Protein AF-A0A971U723-F1 (afdb_monomer_lite)

Sequence (199 aa):
MTHGWTIVDYYLRRKLAFHPARRAFDPLQVIPALDGDTVSIYGVNDGQSEWRGTLRYGLFTFDGSEGTRDELEVVLPPNVSTLLAQFPLADWQALGERRAAAYATLWENGICIRQNRLLLARFREVNWPAPEIRIVRRGERAVLSSARFVWGVCLDPVGDQELADDLFDLLPGIEWSIPWPTERPLPQVAYTGNGGAMS

Radius of gyration: 17.22 Å; chains: 1; bounding box: 44×42×49 Å

Structure (mmCIF, N/CA/C/O backbone):
data_AF-A0A971U723-F1
#
_entry.id   AF-A0A971U723-F1
#
loop_
_atom_site.group_PDB
_atom_site.id
_atom_site.type_symbol
_atom_site.label_atom_id
_atom_site.label_alt_id
_atom_site.label_comp_id
_atom_site.label_asym_id
_atom_site.label_entity_id
_atom_site.label_seq_id
_atom_site.pdbx_PDB_ins_code
_atom_site.Cartn_x
_atom_site.Cartn_y
_atom_site.Cartn_z
_atom_site.occupancy
_atom_site.B_iso_or_equiv
_atom_site.auth_seq_id
_atom_site.auth_comp_id
_atom_site.auth_asym_id
_atom_site.auth_atom_id
_atom_site.pdbx_PDB_model_num
ATOM 1 N N . MET A 1 1 ? 26.698 -5.932 -5.952 1.00 55.00 1 MET A N 1
ATOM 2 C CA . MET A 1 1 ? 25.865 -5.059 -5.102 1.00 55.00 1 MET A CA 1
ATOM 3 C C . MET A 1 1 ? 26.730 -4.595 -3.940 1.00 55.00 1 MET A C 1
ATOM 5 O O . MET A 1 1 ? 27.291 -5.437 -3.247 1.00 55.00 1 MET A O 1
ATOM 9 N N . THR A 1 2 ? 26.952 -3.291 -3.788 1.00 57.06 2 THR A N 1
ATOM 10 C CA . THR A 1 2 ? 27.723 -2.747 -2.660 1.00 57.06 2 THR A CA 1
ATOM 11 C C . THR A 1 2 ? 26.894 -2.899 -1.383 1.00 57.06 2 THR A C 1
ATOM 13 O O . THR A 1 2 ? 25.763 -2.413 -1.314 1.00 57.06 2 THR A O 1
ATOM 16 N N . HIS A 1 3 ? 27.429 -3.605 -0.387 1.00 73.25 3 HIS A N 1
ATOM 17 C CA . HIS A 1 3 ? 26.758 -3.804 0.898 1.00 73.25 3 HIS A CA 1
ATOM 18 C C . HIS A 1 3 ? 26.846 -2.512 1.722 1.00 73.25 3 HIS A C 1
ATOM 20 O O . HIS A 1 3 ? 27.938 -2.016 1.985 1.00 73.25 3 HIS A O 1
ATOM 26 N N . GLY A 1 4 ? 25.696 -1.947 2.091 1.00 83.75 4 GLY A N 1
ATOM 27 C CA . GLY A 1 4 ? 25.597 -0.710 2.868 1.00 83.75 4 GLY A CA 1
ATOM 28 C C . GLY A 1 4 ? 24.155 -0.207 2.971 1.00 83.75 4 GLY A C 1
ATOM 29 O O . GLY A 1 4 ? 23.290 -0.643 2.211 1.00 83.75 4 GLY A O 1
ATOM 30 N N . TRP A 1 5 ? 23.913 0.738 3.882 1.00 88.12 5 TRP A N 1
ATOM 31 C CA . TRP A 1 5 ? 22.588 1.263 4.260 1.00 88.12 5 TRP A CA 1
ATOM 32 C C . TRP A 1 5 ? 22.005 2.305 3.294 1.00 88.12 5 TRP A C 1
ATOM 34 O O . TRP A 1 5 ? 20.965 2.896 3.568 1.00 88.12 5 TRP A O 1
ATOM 44 N N . THR A 1 6 ? 22.660 2.558 2.161 1.00 92.31 6 THR A N 1
ATOM 45 C CA . THR A 1 6 ? 22.158 3.509 1.163 1.00 92.31 6 THR A CA 1
ATOM 46 C C . THR A 1 6 ? 20.935 2.947 0.438 1.00 92.31 6 THR A C 1
ATOM 48 O O . THR A 1 6 ? 20.898 1.753 0.139 1.00 92.31 6 THR A O 1
ATOM 51 N N . ILE A 1 7 ? 19.967 3.801 0.095 1.00 93.75 7 ILE A N 1
ATOM 52 C CA . ILE A 1 7 ? 18.819 3.432 -0.758 1.00 93.75 7 ILE A CA 1
ATOM 53 C C . ILE A 1 7 ? 19.144 3.485 -2.262 1.00 93.75 7 ILE A C 1
ATOM 55 O O . ILE A 1 7 ? 18.408 2.927 -3.069 1.00 93.75 7 ILE A O 1
ATOM 59 N N . VAL A 1 8 ? 20.264 4.110 -2.634 1.00 93.31 8 VAL A N 1
ATOM 60 C CA . VAL A 1 8 ? 20.833 4.146 -3.992 1.00 93.31 8 VAL A CA 1
ATOM 61 C C . VAL A 1 8 ? 22.281 3.661 -3.917 1.00 93.31 8 VAL A C 1
ATOM 63 O O . VAL A 1 8 ? 22.988 3.985 -2.958 1.00 93.31 8 VAL A O 1
ATOM 66 N N . ASP A 1 9 ? 22.719 2.823 -4.853 1.00 92.06 9 ASP A N 1
ATOM 67 C CA . ASP A 1 9 ? 24.092 2.307 -4.872 1.00 92.06 9 ASP A CA 1
ATOM 68 C C . ASP A 1 9 ? 25.084 3.235 -5.602 1.00 92.06 9 ASP A C 1
ATOM 70 O O . ASP A 1 9 ? 24.729 4.297 -6.108 1.00 92.06 9 ASP A O 1
ATOM 74 N N . TYR A 1 10 ? 26.361 2.842 -5.625 1.00 91.75 10 TYR A N 1
ATOM 75 C CA . TYR A 1 10 ? 27.434 3.613 -6.265 1.00 91.75 10 TYR A CA 1
ATOM 76 C C . TYR A 1 10 ? 27.200 3.857 -7.768 1.00 91.75 10 TYR A C 1
ATOM 78 O O . TYR A 1 10 ? 27.643 4.870 -8.299 1.00 91.75 10 TYR A O 1
ATOM 86 N N . TYR A 1 11 ? 26.483 2.956 -8.444 1.00 92.56 11 TYR A N 1
ATOM 87 C CA . TYR A 1 11 ? 26.155 3.055 -9.867 1.00 92.56 11 TYR A CA 1
ATOM 88 C C . TYR A 1 11 ? 24.829 3.783 -10.115 1.00 92.56 11 TYR A C 1
ATOM 90 O O . TYR A 1 11 ? 24.278 3.683 -11.208 1.00 92.56 11 TYR A O 1
ATOM 98 N N . LEU A 1 12 ? 24.319 4.504 -9.110 1.00 92.50 12 LEU A N 1
ATOM 99 C CA . LEU A 1 12 ? 23.037 5.209 -9.143 1.00 92.50 12 LEU A CA 1
ATOM 100 C C . LEU A 1 12 ? 21.822 4.283 -9.304 1.00 92.50 12 LEU A C 1
ATOM 102 O O . LEU A 1 12 ? 20.740 4.746 -9.663 1.00 92.50 12 LEU A O 1
ATOM 106 N N . ARG A 1 13 ? 21.963 2.988 -8.992 1.00 94.50 13 ARG A N 1
ATOM 107 C CA . ARG A 1 13 ? 20.841 2.044 -9.040 1.00 94.50 13 ARG A CA 1
ATOM 108 C C . ARG A 1 13 ? 19.988 2.170 -7.792 1.00 94.50 13 ARG A C 1
ATOM 110 O O . ARG A 1 13 ? 20.506 2.242 -6.672 1.00 94.50 13 ARG A O 1
ATOM 117 N N . ARG A 1 14 ? 18.671 2.174 -7.977 1.00 95.25 14 ARG A N 1
ATOM 118 C CA . ARG A 1 14 ? 17.690 2.234 -6.889 1.00 95.25 14 ARG A CA 1
ATOM 119 C C . ARG A 1 14 ? 17.620 0.870 -6.210 1.00 95.25 14 ARG A C 1
ATOM 121 O O . ARG A 1 14 ? 17.216 -0.110 -6.819 1.00 95.25 14 ARG A O 1
ATOM 128 N N . LYS A 1 15 ? 17.997 0.780 -4.934 1.00 94.75 15 LYS A N 1
ATOM 129 C CA . LYS A 1 15 ? 17.797 -0.463 -4.174 1.00 94.75 15 LYS A CA 1
ATOM 130 C C . LYS A 1 15 ? 16.312 -0.647 -3.868 1.00 94.75 15 LYS A C 1
ATOM 132 O O . LYS A 1 15 ? 15.555 0.319 -3.844 1.00 94.75 15 LYS A O 1
ATOM 137 N N . LEU A 1 16 ? 15.924 -1.864 -3.490 1.00 94.56 16 LEU A N 1
ATOM 138 C CA . LEU A 1 16 ? 14.545 -2.223 -3.121 1.00 94.56 16 LEU A CA 1
ATOM 139 C C . LEU A 1 16 ? 13.928 -1.306 -2.042 1.00 94.56 16 LEU A C 1
ATOM 141 O O . LEU A 1 16 ? 12.715 -1.149 -1.981 1.00 94.56 16 LEU A O 1
ATOM 145 N N . ALA A 1 17 ? 14.756 -0.673 -1.203 1.00 95.69 17 ALA A N 1
ATOM 146 C CA . ALA A 1 17 ? 14.321 0.277 -0.178 1.00 95.69 17 ALA A CA 1
ATOM 147 C C . ALA A 1 17 ? 13.981 1.685 -0.714 1.00 95.69 17 ALA A C 1
ATOM 149 O O . ALA A 1 17 ? 13.344 2.457 -0.000 1.00 95.69 17 ALA A O 1
ATOM 150 N N . PHE A 1 18 ? 14.377 2.037 -1.943 1.00 97.00 18 PHE A N 1
ATOM 151 C CA . PHE A 1 18 ? 14.185 3.374 -2.515 1.00 97.00 18 PHE A CA 1
ATOM 152 C C . PHE A 1 18 ? 12.708 3.756 -2.624 1.00 97.00 18 PHE A C 1
ATOM 154 O O . PHE A 1 18 ? 12.298 4.794 -2.112 1.00 97.00 18 PHE A O 1
ATOM 161 N N . HIS A 1 19 ? 11.899 2.917 -3.273 1.00 97.25 19 HIS A N 1
ATOM 162 C CA . HIS A 1 19 ? 10.486 3.211 -3.508 1.00 97.25 19 HIS A CA 1
ATOM 163 C C . HIS A 1 19 ? 9.647 3.202 -2.219 1.00 97.25 19 HIS A C 1
ATOM 165 O O . HIS A 1 19 ? 8.895 4.158 -2.018 1.00 97.25 19 HIS A O 1
ATOM 171 N N . PRO A 1 20 ? 9.819 2.235 -1.291 1.00 96.81 20 PRO A N 1
ATOM 172 C CA . PRO A 1 20 ? 9.227 2.317 0.042 1.00 96.81 20 PRO A CA 1
ATOM 173 C C . PRO A 1 20 ? 9.604 3.593 0.801 1.00 96.81 20 PRO A C 1
ATOM 175 O O . PRO A 1 20 ? 8.719 4.242 1.350 1.00 96.81 20 PRO A O 1
ATOM 178 N N . ALA A 1 21 ? 10.882 3.996 0.790 1.00 97.12 21 ALA A N 1
ATOM 179 C CA . ALA A 1 21 ? 11.313 5.236 1.435 1.00 97.12 21 ALA A CA 1
ATOM 180 C C . ALA A 1 21 ? 10.659 6.461 0.785 1.00 97.12 21 ALA A C 1
ATOM 182 O O . ALA A 1 21 ? 10.131 7.317 1.484 1.00 97.12 21 ALA A O 1
ATOM 183 N N . ARG A 1 22 ? 10.617 6.521 -0.551 1.00 96.69 22 ARG A N 1
ATOM 184 C CA . ARG A 1 22 ? 9.947 7.603 -1.280 1.00 96.69 22 ARG A CA 1
ATOM 185 C C . ARG A 1 22 ? 8.461 7.705 -0.919 1.00 96.69 22 ARG A C 1
ATOM 187 O O . ARG A 1 22 ? 7.985 8.812 -0.712 1.00 96.69 22 ARG A O 1
ATOM 194 N N . ARG A 1 23 ? 7.744 6.578 -0.809 1.00 96.38 23 ARG A N 1
ATOM 195 C CA . ARG A 1 23 ? 6.336 6.566 -0.371 1.00 96.38 23 ARG A CA 1
ATOM 196 C C . ARG A 1 23 ? 6.170 7.015 1.081 1.00 96.38 23 ARG A C 1
ATOM 198 O O . ARG A 1 23 ? 5.211 7.710 1.380 1.00 96.38 23 ARG A O 1
ATOM 205 N N . ALA A 1 24 ? 7.101 6.660 1.966 1.00 95.19 24 ALA A N 1
ATOM 206 C CA . ALA A 1 24 ? 7.077 7.088 3.367 1.00 95.19 24 ALA A CA 1
ATOM 207 C C . ALA A 1 24 ? 7.322 8.598 3.560 1.00 95.19 24 ALA A C 1
ATOM 209 O O . ALA A 1 24 ? 7.003 9.124 4.622 1.00 95.19 24 ALA A O 1
ATOM 210 N N . PHE A 1 25 ? 7.864 9.288 2.552 1.00 95.12 25 PHE A N 1
ATOM 211 C CA . PHE A 1 25 ? 8.012 10.750 2.511 1.00 95.12 25 PHE A CA 1
ATOM 212 C C . PHE A 1 25 ? 6.982 11.434 1.599 1.00 95.12 25 PHE A C 1
ATOM 214 O O . PHE A 1 25 ? 7.112 12.622 1.308 1.00 95.12 25 PHE A O 1
ATOM 221 N N . ASP A 1 26 ? 5.979 10.703 1.109 1.00 95.69 26 ASP A N 1
ATOM 222 C CA . ASP A 1 26 ? 4.904 11.312 0.335 1.00 95.69 26 ASP A CA 1
ATOM 223 C C . ASP A 1 26 ? 4.106 12.274 1.238 1.00 95.69 26 ASP A C 1
ATOM 225 O O . ASP A 1 26 ? 3.758 11.876 2.353 1.00 95.69 26 ASP A O 1
ATOM 229 N N . PRO A 1 27 ? 3.826 13.521 0.805 1.00 96.62 27 PRO A N 1
ATOM 230 C CA . PRO A 1 27 ? 3.170 14.520 1.649 1.00 96.62 27 PRO A CA 1
ATOM 231 C C . PRO A 1 27 ? 1.729 14.163 2.015 1.00 96.62 27 PRO A C 1
ATOM 233 O O . PRO A 1 27 ? 1.191 14.734 2.954 1.00 96.62 27 PRO A O 1
ATOM 236 N N . LEU A 1 28 ? 1.087 13.252 1.283 1.00 97.88 28 LEU A N 1
ATOM 237 C CA . LEU A 1 28 ? -0.252 12.775 1.604 1.00 97.88 28 LEU A CA 1
ATOM 238 C C . LEU A 1 28 ? -0.186 11.287 1.932 1.00 97.88 28 LEU A C 1
ATOM 240 O O . LEU A 1 28 ? 0.203 10.481 1.085 1.00 97.88 28 LEU A O 1
ATOM 244 N N . GLN A 1 29 ? -0.602 10.901 3.136 1.00 98.00 29 GLN A N 1
ATOM 245 C CA . GLN A 1 29 ? -0.581 9.506 3.577 1.00 98.00 29 GLN A CA 1
ATOM 246 C C . GLN A 1 29 ? -1.865 9.105 4.283 1.00 98.00 29 GLN A C 1
ATOM 248 O O . GLN A 1 29 ? -2.594 9.922 4.840 1.00 98.00 29 GLN A O 1
ATOM 253 N N . VAL A 1 30 ? -2.098 7.797 4.297 1.00 98.25 30 VAL A N 1
ATOM 254 C CA . VAL A 1 30 ? -3.074 7.156 5.169 1.00 98.25 30 VAL A CA 1
ATOM 255 C C . VAL A 1 30 ? -2.379 6.016 5.896 1.00 98.25 30 VAL A C 1
ATOM 257 O O . VAL A 1 30 ? -1.604 5.276 5.293 1.00 98.25 30 VAL A O 1
ATOM 260 N N . ILE A 1 31 ? -2.571 5.920 7.205 1.00 98.31 31 ILE A N 1
ATOM 261 C CA . ILE A 1 31 ? -1.773 5.068 8.083 1.00 98.31 31 ILE A CA 1
ATOM 262 C C . ILE A 1 31 ? -2.716 4.340 9.046 1.00 98.31 31 ILE A C 1
ATOM 264 O O . ILE A 1 31 ? -3.205 4.957 9.992 1.00 98.31 31 ILE A O 1
ATOM 268 N N . PRO A 1 32 ? -2.980 3.040 8.831 1.00 98.19 32 PRO A N 1
ATOM 269 C CA . PRO A 1 32 ? -3.527 2.188 9.876 1.00 98.19 32 PRO A CA 1
ATOM 270 C C . PRO A 1 32 ? -2.450 1.914 10.936 1.00 98.19 32 PRO A C 1
ATOM 272 O O . PRO A 1 32 ? -1.339 1.495 10.605 1.00 98.19 32 PRO A O 1
ATOM 275 N N . ALA A 1 33 ? -2.782 2.122 12.204 1.00 98.12 33 ALA A N 1
ATOM 276 C CA . ALA A 1 33 ? -1.911 1.897 13.354 1.00 98.12 33 ALA A CA 1
ATOM 277 C C . ALA A 1 33 ? -2.669 1.158 14.465 1.00 98.12 33 ALA A C 1
ATOM 279 O O . ALA A 1 33 ? -3.885 1.288 14.581 1.00 98.12 33 ALA A O 1
ATOM 280 N N . LEU A 1 34 ? -1.954 0.367 15.267 1.00 97.56 34 LEU A N 1
ATOM 281 C CA . LEU A 1 34 ? -2.517 -0.289 16.446 1.00 97.56 34 LEU A CA 1
ATOM 282 C C . LEU A 1 34 ? -2.206 0.545 17.691 1.00 97.56 34 LEU A C 1
ATOM 284 O O . LEU A 1 34 ? -1.036 0.703 18.038 1.00 97.56 34 LEU A O 1
ATOM 288 N N . ASP A 1 35 ? -3.252 0.997 18.377 1.00 93.44 35 ASP A N 1
ATOM 289 C CA . ASP A 1 35 ? -3.193 1.769 19.615 1.00 93.44 35 ASP A CA 1
ATOM 290 C C . ASP A 1 35 ? -3.916 0.984 20.726 1.00 93.44 35 ASP A C 1
ATOM 292 O O . ASP A 1 35 ? -5.125 1.110 20.933 1.00 93.44 35 ASP A O 1
ATOM 296 N N . GLY A 1 36 ? -3.183 0.114 21.428 1.00 95.12 36 GLY A N 1
ATOM 297 C CA . GLY A 1 36 ? -3.772 -0.795 22.418 1.00 95.12 36 GLY A CA 1
ATOM 298 C C . GLY A 1 36 ? -4.730 -1.795 21.764 1.00 95.12 36 GLY A C 1
ATOM 299 O O . GLY A 1 36 ? -4.321 -2.549 20.884 1.00 95.12 36 GLY A O 1
ATOM 300 N N . ASP A 1 37 ? -6.000 -1.773 22.171 1.00 96.88 37 ASP A N 1
ATOM 301 C CA . ASP A 1 37 ? -7.047 -2.675 21.666 1.00 96.88 37 ASP A CA 1
ATOM 302 C C . ASP A 1 37 ? -7.859 -2.065 20.507 1.00 96.88 37 ASP A C 1
ATOM 304 O O . ASP A 1 37 ? -8.959 -2.520 20.187 1.00 96.88 37 ASP A O 1
ATOM 308 N N . THR A 1 38 ? -7.349 -1.001 19.884 1.00 97.81 38 THR A N 1
ATOM 309 C CA . THR A 1 38 ? -8.019 -0.281 18.794 1.00 97.81 38 THR A CA 1
ATOM 310 C C . THR A 1 38 ? -7.093 -0.130 17.597 1.00 97.81 38 THR A C 1
ATOM 312 O O . THR A 1 38 ? -5.921 0.215 17.741 1.00 97.81 38 THR A O 1
ATOM 315 N N . VAL A 1 39 ? -7.627 -0.356 16.398 1.00 98.12 39 VAL A N 1
ATOM 316 C CA . VAL A 1 39 ? -6.964 0.023 15.151 1.00 98.12 39 VAL A CA 1
ATOM 317 C C . VAL A 1 39 ? -7.417 1.430 14.781 1.00 98.12 39 VAL A C 1
ATOM 319 O O . VAL A 1 39 ? -8.601 1.663 14.542 1.00 98.12 39 VAL A O 1
ATOM 322 N N . SER A 1 40 ? -6.470 2.360 14.726 1.00 98.44 40 SER A N 1
ATOM 323 C CA . SER A 1 40 ? -6.678 3.761 14.370 1.00 98.44 40 SER A CA 1
ATOM 324 C C . SER A 1 40 ? -6.241 4.023 12.934 1.00 98.44 40 SER A C 1
ATOM 326 O O . SER A 1 40 ? -5.173 3.583 12.510 1.00 9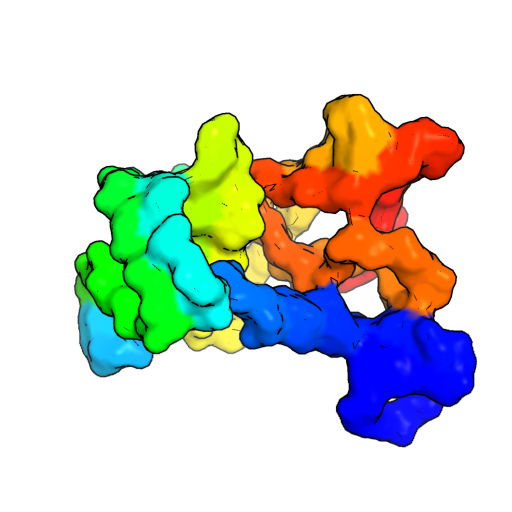8.44 40 SER A O 1
ATOM 328 N N . ILE A 1 41 ? -7.045 4.771 12.181 1.00 98.44 41 ILE A N 1
ATOM 329 C CA . ILE A 1 41 ? -6.722 5.205 10.821 1.00 98.44 41 ILE A CA 1
ATOM 330 C C . ILE A 1 41 ? -6.387 6.690 10.847 1.00 98.44 41 ILE A C 1
ATOM 332 O O . ILE A 1 41 ? -7.260 7.525 11.083 1.00 98.44 41 ILE A O 1
ATOM 336 N N . TYR A 1 42 ? -5.130 7.020 10.570 1.00 98.56 42 TYR A N 1
ATOM 337 C CA . TYR A 1 42 ? -4.659 8.397 10.476 1.00 98.56 42 TYR A CA 1
ATOM 338 C C . TYR A 1 42 ? -4.532 8.825 9.016 1.00 98.56 42 TYR A C 1
ATOM 340 O O . TYR A 1 42 ? -4.014 8.076 8.191 1.00 98.56 42 TYR A O 1
ATOM 348 N N . GLY A 1 43 ? -4.971 10.038 8.695 1.00 98.38 43 GLY A N 1
ATOM 349 C CA . GLY A 1 43 ? -4.619 10.723 7.456 1.00 98.38 43 GLY A CA 1
ATOM 350 C C . GLY A 1 43 ? -3.601 11.817 7.739 1.00 98.38 43 GLY A C 1
ATOM 351 O O . GLY A 1 43 ? -3.830 12.652 8.612 1.00 98.38 43 GLY A O 1
ATOM 352 N N . VAL A 1 44 ? -2.490 11.817 7.012 1.00 98.44 44 VAL A N 1
ATOM 353 C CA . VAL A 1 44 ? -1.423 12.816 7.143 1.00 98.44 44 VAL A CA 1
ATOM 354 C C . VAL A 1 44 ? -1.398 13.662 5.884 1.00 98.44 44 VAL A C 1
ATOM 356 O O . VAL A 1 44 ? -1.388 13.116 4.781 1.00 98.44 44 VAL A O 1
ATOM 359 N N . ASN A 1 45 ? -1.391 14.979 6.050 1.00 98.44 45 ASN A N 1
ATOM 360 C CA . ASN A 1 45 ? -1.206 15.926 4.962 1.00 98.44 45 ASN A CA 1
ATOM 361 C C . ASN A 1 45 ? -0.128 16.936 5.363 1.00 98.44 45 ASN A C 1
ATOM 363 O O . ASN A 1 45 ? -0.407 17.877 6.096 1.00 98.44 45 ASN A O 1
ATOM 367 N N . ASP A 1 46 ? 1.086 16.748 4.857 1.00 97.62 46 ASP A N 1
ATOM 368 C CA . ASP A 1 46 ? 2.228 17.663 4.996 1.00 97.62 46 ASP A CA 1
ATOM 369 C C . ASP A 1 46 ? 2.254 18.727 3.877 1.00 97.62 46 ASP A C 1
ATOM 371 O O . ASP A 1 46 ? 3.220 19.473 3.707 1.00 97.62 46 ASP A O 1
ATOM 375 N N . GLY A 1 47 ? 1.198 18.790 3.061 1.00 96.06 47 GLY A N 1
ATOM 376 C CA . GLY A 1 47 ? 1.004 19.818 2.050 1.00 96.06 47 GLY A CA 1
ATOM 377 C C . GLY A 1 47 ? 0.594 21.169 2.644 1.00 96.06 47 GLY A C 1
ATOM 378 O O . GLY A 1 47 ? 0.168 21.292 3.790 1.00 96.06 47 GLY A O 1
ATOM 379 N N . GLN A 1 48 ? 0.676 22.215 1.818 1.00 96.19 48 GLN A N 1
ATOM 380 C CA . GLN A 1 48 ? 0.250 23.575 2.187 1.00 96.19 48 GLN A CA 1
ATOM 381 C C . GLN A 1 48 ? -1.240 23.835 1.935 1.00 96.19 48 GLN A C 1
ATOM 383 O O . GLN A 1 48 ? -1.752 24.905 2.257 1.00 96.19 48 GLN A O 1
ATOM 388 N N . SER A 1 49 ? -1.937 22.883 1.321 1.00 97.44 49 SER A N 1
ATOM 389 C CA . SER A 1 49 ? -3.346 23.002 0.963 1.00 97.44 49 SER A CA 1
ATOM 390 C C . SER A 1 49 ? -4.135 21.860 1.572 1.00 97.44 49 SER A C 1
ATOM 392 O O . SER A 1 49 ? -3.626 20.756 1.753 1.00 97.44 49 SER A O 1
ATOM 394 N N . GLU A 1 50 ? -5.388 22.150 1.889 1.00 98.06 50 GLU A N 1
ATOM 395 C CA . GLU A 1 50 ? -6.349 21.143 2.304 1.00 98.06 50 GLU A CA 1
ATOM 396 C C . GLU A 1 50 ? -6.537 20.101 1.194 1.00 98.06 50 GLU A C 1
ATOM 398 O O . GLU A 1 50 ? -6.640 20.451 0.016 1.00 98.06 50 GLU A O 1
ATOM 403 N N . TRP A 1 51 ? -6.607 18.829 1.580 1.00 98.25 51 TRP A N 1
ATOM 404 C CA . TRP A 1 51 ? -7.000 17.745 0.689 1.00 98.25 51 TRP A CA 1
ATOM 405 C C . TRP A 1 51 ? -8.400 17.246 1.052 1.00 98.25 51 TRP A C 1
ATOM 407 O O . TRP A 1 51 ? -8.748 17.140 2.231 1.00 98.25 51 TRP A O 1
ATOM 417 N N . ARG A 1 52 ? -9.207 16.935 0.036 1.00 98.06 52 ARG A N 1
ATOM 418 C CA . ARG A 1 52 ? -10.558 16.384 0.181 1.00 98.06 52 ARG A CA 1
ATOM 419 C C . ARG A 1 52 ? -10.696 15.152 -0.692 1.00 98.06 52 ARG A C 1
ATOM 421 O O . ARG A 1 52 ? -10.259 15.162 -1.839 1.00 98.06 52 ARG A O 1
ATOM 428 N N . GLY A 1 53 ? -11.363 14.139 -0.170 1.00 97.75 53 GLY A N 1
ATOM 429 C CA . GLY A 1 53 ? -11.685 12.946 -0.931 1.00 97.75 53 GLY A CA 1
ATOM 430 C C . GLY A 1 53 ? -12.272 11.873 -0.040 1.00 97.75 53 GLY A C 1
ATOM 431 O O . GLY A 1 53 ? -12.706 12.134 1.081 1.00 97.75 53 GLY A O 1
ATOM 432 N N . THR A 1 54 ? -12.242 10.644 -0.531 1.00 98.25 54 THR A N 1
ATOM 433 C CA . THR A 1 54 ? -12.903 9.530 0.138 1.00 98.25 54 THR A CA 1
ATOM 434 C C . THR A 1 54 ? -11.877 8.636 0.826 1.00 98.25 54 THR A C 1
ATOM 436 O O . THR A 1 54 ? -10.933 8.149 0.197 1.00 98.25 54 THR A O 1
ATOM 439 N N . LEU A 1 55 ? -12.073 8.380 2.118 1.00 98.44 55 LEU A N 1
ATOM 440 C CA . LEU A 1 55 ? -11.383 7.330 2.855 1.00 98.44 55 LEU 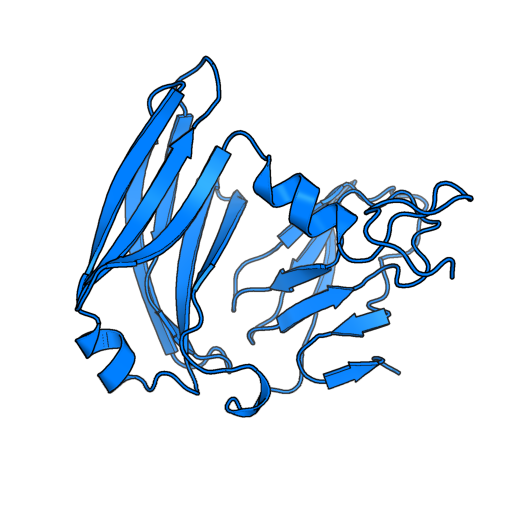A CA 1
ATOM 441 C C . LEU A 1 55 ? -12.155 6.021 2.697 1.00 98.44 55 LEU A C 1
ATOM 443 O O . LEU A 1 55 ? -13.358 5.970 2.942 1.00 98.44 55 LEU A O 1
ATOM 447 N N . ARG A 1 56 ? -11.441 4.945 2.370 1.00 97.75 56 ARG A N 1
ATOM 448 C CA . ARG A 1 56 ? -11.938 3.566 2.460 1.00 97.75 56 ARG A CA 1
ATOM 449 C C . ARG A 1 56 ? -11.013 2.762 3.351 1.00 97.75 56 ARG A C 1
ATOM 451 O O . ARG A 1 56 ? -9.810 2.725 3.082 1.00 97.75 56 ARG A O 1
ATOM 458 N N . TYR A 1 57 ? -11.557 2.127 4.377 1.00 98.19 57 TYR A N 1
ATOM 459 C CA . TYR A 1 57 ? -10.779 1.426 5.395 1.00 98.19 57 TYR A CA 1
ATOM 460 C C . TYR A 1 57 ? -11.511 0.186 5.906 1.00 98.19 57 TYR A C 1
ATOM 462 O O . TYR A 1 57 ? -12.700 0.000 5.644 1.00 98.19 57 TYR A O 1
ATOM 470 N N . GLY A 1 58 ? -10.777 -0.649 6.634 1.00 97.12 58 GLY A N 1
ATOM 471 C CA . GLY A 1 58 ? -11.324 -1.811 7.319 1.00 97.12 58 GLY A CA 1
ATOM 472 C C . GLY A 1 58 ? -10.339 -2.968 7.328 1.00 97.12 58 GLY A C 1
ATOM 473 O O . GLY A 1 58 ? -9.124 -2.767 7.403 1.00 97.12 58 GLY A O 1
ATOM 474 N N . LEU A 1 59 ? -10.872 -4.182 7.240 1.00 97.50 59 LEU A N 1
ATOM 475 C CA . LEU A 1 59 ? -10.110 -5.426 7.210 1.00 97.50 59 LEU A CA 1
ATOM 476 C C . LEU A 1 59 ? -10.280 -6.107 5.858 1.00 97.50 59 LEU A C 1
ATOM 478 O O . LEU A 1 59 ? -11.358 -6.062 5.272 1.00 97.50 59 LEU A O 1
ATOM 482 N N . PHE A 1 60 ? -9.239 -6.785 5.390 1.00 96.56 60 PHE A N 1
ATOM 483 C CA . PHE A 1 60 ? -9.321 -7.690 4.247 1.00 96.56 60 PHE A CA 1
ATOM 484 C C . PHE A 1 60 ? -8.611 -9.001 4.566 1.00 96.56 60 PHE A C 1
ATOM 486 O O . PHE A 1 60 ? -7.587 -9.017 5.251 1.00 96.56 60 PHE A O 1
ATOM 493 N N . THR A 1 61 ? -9.131 -10.102 4.038 1.00 96.12 61 THR A N 1
ATOM 494 C CA . THR A 1 61 ? -8.448 -11.400 4.050 1.00 96.12 61 THR A CA 1
ATOM 495 C C . THR A 1 61 ? -7.447 -11.494 2.906 1.00 96.12 61 THR A C 1
ATOM 497 O O . THR A 1 61 ? -7.669 -10.965 1.818 1.00 96.12 61 THR A O 1
ATOM 500 N N . PHE A 1 62 ? -6.325 -12.180 3.122 1.00 95.88 62 PHE A N 1
ATOM 501 C CA . PHE A 1 62 ? -5.260 -12.259 2.121 1.00 95.88 62 PHE A CA 1
ATOM 502 C C . PHE A 1 62 ? -5.713 -12.949 0.833 1.00 95.88 62 PHE A C 1
ATOM 504 O O . PHE A 1 62 ? -5.268 -12.569 -0.247 1.00 95.88 62 PHE A O 1
ATOM 511 N N . ASP A 1 63 ? -6.619 -13.920 0.916 1.00 94.88 63 ASP A N 1
ATOM 512 C CA . ASP A 1 63 ? -7.205 -14.576 -0.256 1.00 94.88 63 ASP A CA 1
ATOM 513 C C . ASP A 1 63 ? -8.267 -13.726 -0.983 1.00 94.88 63 ASP A C 1
ATOM 515 O O . ASP A 1 63 ? -8.692 -14.106 -2.074 1.00 94.88 63 ASP A O 1
ATOM 519 N N . GLY A 1 64 ? -8.657 -12.579 -0.413 1.00 94.25 64 GLY A N 1
ATOM 520 C CA . GLY A 1 64 ? -9.660 -11.663 -0.953 1.00 94.25 64 GLY A CA 1
ATOM 521 C C . GLY A 1 64 ? -11.109 -12.130 -0.800 1.00 94.25 64 GLY A C 1
ATOM 522 O O . GLY A 1 64 ? -11.995 -11.521 -1.396 1.00 94.25 64 GLY A O 1
ATOM 523 N N . SER A 1 65 ? -11.366 -13.202 -0.042 1.00 91.50 65 SER A N 1
ATOM 524 C CA . SER A 1 65 ? -12.709 -13.783 0.122 1.00 91.50 65 SER A CA 1
ATOM 525 C C . SER A 1 65 ? -13.643 -12.927 0.979 1.00 91.50 65 SER A C 1
ATOM 527 O O . SER A 1 65 ? -14.848 -12.877 0.743 1.00 91.50 65 SER A O 1
ATOM 529 N N . GLU A 1 66 ? -13.073 -12.242 1.963 1.00 87.06 66 GLU A N 1
ATOM 530 C CA . GLU A 1 66 ? -13.774 -11.417 2.938 1.00 87.06 66 GLU A CA 1
ATOM 531 C C . GLU A 1 66 ? -13.085 -10.054 3.048 1.00 87.06 66 GLU A C 1
ATOM 533 O O . GLU A 1 66 ? -11.850 -9.963 3.078 1.00 87.06 66 GLU A O 1
ATOM 538 N N . GLY A 1 67 ? -13.885 -8.997 3.159 1.00 80.06 67 GLY A N 1
ATOM 539 C CA . GLY A 1 67 ? -13.399 -7.666 3.476 1.00 80.06 67 GLY A CA 1
ATOM 540 C C . GLY A 1 67 ? -14.518 -6.778 3.997 1.00 80.06 67 GLY A C 1
ATOM 541 O O . GLY A 1 67 ? -15.606 -6.741 3.422 1.00 80.06 67 GLY A O 1
ATOM 542 N N . THR A 1 68 ? -14.239 -6.061 5.080 1.00 72.38 68 THR A N 1
ATOM 543 C CA . THR A 1 68 ? -15.110 -4.991 5.566 1.00 72.38 68 THR A CA 1
ATOM 544 C C . THR A 1 68 ? -14.604 -3.691 4.977 1.00 72.38 68 THR A C 1
ATOM 546 O O . THR A 1 68 ? -13.414 -3.388 5.076 1.00 72.38 68 THR A O 1
ATOM 549 N N . ARG A 1 69 ? -15.507 -2.934 4.357 1.00 80.00 69 ARG A N 1
ATOM 550 C CA . ARG A 1 69 ? -15.197 -1.641 3.763 1.00 80.00 69 ARG A CA 1
ATOM 551 C C . ARG A 1 69 ? -16.177 -0.614 4.283 1.00 80.00 69 ARG A C 1
ATOM 553 O O . ARG A 1 69 ? -17.299 -0.530 3.790 1.00 80.00 69 ARG A O 1
ATOM 560 N N . ASP A 1 70 ? -15.699 0.185 5.217 1.00 93.75 70 ASP A N 1
ATOM 561 C CA . ASP A 1 70 ? -16.341 1.444 5.537 1.00 93.75 70 ASP A CA 1
ATOM 562 C C . ASP A 1 70 ? -15.780 2.535 4.626 1.00 93.75 70 ASP A C 1
ATOM 564 O O . ASP A 1 70 ? -14.622 2.501 4.189 1.00 93.75 70 ASP A O 1
ATOM 568 N N . GLU A 1 71 ? -16.639 3.491 4.295 1.00 95.94 71 GLU A N 1
ATOM 569 C CA . GLU A 1 71 ? -16.356 4.563 3.352 1.00 95.94 71 GLU A CA 1
ATOM 570 C C . GLU A 1 71 ? -16.887 5.879 3.918 1.00 95.94 71 GLU A C 1
ATOM 572 O O . GLU A 1 71 ? -18.050 5.961 4.313 1.00 95.94 71 GLU A O 1
ATOM 577 N N . LEU A 1 72 ? -16.035 6.903 3.975 1.00 96.75 72 LEU A N 1
ATOM 578 C CA . LEU A 1 72 ? -16.447 8.250 4.362 1.00 96.75 72 LEU A CA 1
ATOM 579 C C . LEU A 1 72 ? -15.697 9.322 3.581 1.00 96.75 72 LEU A C 1
ATOM 581 O O . LEU A 1 72 ? -14.521 9.178 3.251 1.00 96.75 72 LEU A O 1
ATOM 585 N N . GLU A 1 73 ? -16.386 10.430 3.337 1.00 98.06 73 GLU A N 1
ATOM 586 C CA . GLU A 1 73 ? -15.761 11.661 2.869 1.00 98.06 73 GLU A CA 1
ATOM 587 C C . GLU A 1 73 ? -14.934 12.274 4.001 1.00 98.06 73 GLU A C 1
ATOM 589 O O . GLU A 1 73 ? -15.406 12.413 5.132 1.00 98.06 73 GLU A O 1
ATOM 594 N N . VAL A 1 74 ? -13.694 12.643 3.694 1.00 98.19 74 VAL A N 1
ATOM 595 C CA . VAL A 1 74 ? -12.739 13.184 4.658 1.00 98.19 74 VAL A CA 1
ATOM 596 C C . VAL A 1 74 ? -12.120 14.476 4.148 1.00 98.19 74 VAL A C 1
ATOM 598 O O . VAL A 1 74 ? -11.985 14.722 2.947 1.00 98.19 74 VAL A O 1
ATOM 601 N N . VAL A 1 75 ? -11.714 15.304 5.103 1.00 98.06 75 VAL A N 1
ATOM 602 C CA . VAL A 1 75 ? -10.957 16.527 4.864 1.00 98.06 75 VAL A CA 1
ATOM 603 C C . VAL A 1 75 ? -9.674 16.423 5.669 1.00 98.06 75 VAL A C 1
ATOM 605 O O . VAL A 1 75 ? -9.725 16.204 6.877 1.00 98.06 75 VAL A O 1
ATOM 608 N N . LEU A 1 76 ? -8.534 16.572 5.000 1.00 98.38 76 LEU A N 1
ATOM 609 C CA . LEU A 1 76 ? -7.219 16.611 5.625 1.00 98.38 76 LEU A CA 1
ATOM 610 C C . LEU A 1 76 ? -6.686 18.043 5.563 1.00 98.38 76 LEU A C 1
ATOM 612 O O . LEU A 1 76 ? -6.263 18.486 4.488 1.00 98.38 76 LEU A O 1
ATOM 616 N N . PRO A 1 77 ? -6.703 18.784 6.687 1.00 98.31 77 PRO A N 1
ATOM 617 C CA . PRO A 1 77 ? -6.105 20.110 6.749 1.00 98.31 77 PRO A CA 1
ATOM 618 C C . PRO A 1 77 ? -4.601 20.061 6.424 1.00 98.31 77 PRO A C 1
ATOM 620 O O . PRO A 1 77 ? -3.993 18.996 6.501 1.00 98.31 77 PRO A O 1
ATOM 623 N N . PRO A 1 78 ? -3.982 21.189 6.049 1.00 98.00 78 PRO A N 1
ATOM 624 C CA . PRO A 1 78 ? -2.548 21.236 5.786 1.00 98.00 78 PRO A CA 1
ATOM 625 C C . PRO A 1 78 ? -1.714 21.088 7.070 1.00 98.00 78 PRO A C 1
ATOM 627 O O . PRO A 1 78 ? -2.084 21.609 8.122 1.00 98.00 78 PRO A O 1
ATOM 630 N N . ASN A 1 79 ? -0.546 20.459 6.945 1.00 97.19 79 ASN A N 1
ATOM 631 C CA . ASN A 1 79 ? 0.463 20.228 7.987 1.00 97.19 79 ASN A CA 1
ATOM 632 C C . ASN A 1 79 ? -0.066 19.559 9.269 1.00 97.19 79 ASN A C 1
ATOM 634 O O . ASN A 1 79 ? 0.277 19.976 10.379 1.00 97.19 79 ASN A O 1
ATOM 638 N N . VAL A 1 80 ? -0.919 18.537 9.139 1.00 97.44 80 VAL A N 1
ATOM 639 C CA . VAL A 1 80 ? -1.485 17.830 10.298 1.00 97.44 80 VAL A CA 1
ATOM 640 C C . VAL A 1 80 ? -1.670 16.332 10.050 1.00 97.44 80 VAL A C 1
ATOM 642 O O . VAL A 1 80 ? -1.956 15.886 8.938 1.00 97.44 80 VAL A O 1
ATOM 645 N N . SER A 1 81 ? -1.556 15.559 11.132 1.00 98.00 81 SER A N 1
ATOM 646 C CA . SER A 1 81 ? -2.036 14.180 11.216 1.00 98.00 81 SER A CA 1
ATOM 647 C C . SER A 1 81 ? -3.412 14.166 11.879 1.00 98.00 81 SER A C 1
ATOM 649 O O . SER A 1 81 ? -3.572 14.637 13.005 1.00 98.00 81 SER A O 1
ATOM 651 N N . THR A 1 82 ? -4.411 13.650 11.170 1.00 98.38 82 THR A N 1
ATOM 652 C CA . THR A 1 82 ? -5.813 13.624 11.598 1.00 98.38 82 THR A CA 1
ATOM 653 C C . THR A 1 82 ? -6.240 12.187 11.852 1.00 98.38 82 THR A C 1
ATOM 655 O O . THR A 1 82 ? -6.093 11.340 10.974 1.00 98.38 82 THR A O 1
ATOM 658 N N . LEU A 1 83 ? -6.799 11.904 13.029 1.00 98.38 83 LEU A N 1
ATOM 659 C CA . LEU A 1 83 ? -7.496 10.643 13.275 1.00 98.38 83 LEU A CA 1
ATOM 660 C C . LEU A 1 83 ? -8.816 10.647 12.491 1.00 98.38 83 LEU A C 1
ATOM 662 O O . LEU A 1 83 ? -9.666 11.503 12.727 1.00 98.38 83 LEU A O 1
ATOM 666 N N . LEU A 1 84 ? -8.976 9.714 11.553 1.00 98.12 84 LEU A N 1
ATOM 667 C CA . LEU A 1 84 ? -10.124 9.662 10.642 1.00 98.12 84 LEU A CA 1
ATOM 668 C C . LEU A 1 84 ? -11.167 8.623 11.045 1.00 98.12 84 LEU A C 1
ATOM 670 O O . LEU A 1 84 ? -12.360 8.852 10.875 1.00 98.12 84 LEU A O 1
ATOM 674 N N . ALA A 1 85 ? -10.716 7.471 11.536 1.00 97.81 85 ALA A N 1
ATOM 675 C CA . ALA A 1 85 ? -11.584 6.366 11.913 1.00 97.81 85 ALA A CA 1
ATOM 676 C C . ALA A 1 85 ? -10.889 5.440 12.911 1.00 97.81 85 ALA A C 1
ATOM 678 O O . ALA A 1 85 ? -9.660 5.441 13.023 1.00 97.81 85 ALA A O 1
ATOM 679 N N . GLN A 1 86 ? -11.685 4.637 13.611 1.00 97.62 86 GLN A N 1
ATOM 680 C CA . GLN A 1 86 ? -11.211 3.621 14.541 1.00 97.62 86 GLN A CA 1
ATOM 681 C C . GLN A 1 86 ? -12.139 2.411 14.517 1.00 97.62 86 GLN A C 1
ATOM 683 O O . GLN A 1 86 ? -13.348 2.569 14.356 1.00 97.62 86 GLN A O 1
ATOM 688 N N . PHE A 1 87 ? -11.583 1.221 14.727 1.00 96.94 87 PHE A N 1
ATOM 689 C CA . PHE A 1 87 ? -12.364 0.011 14.971 1.00 96.94 87 PHE A CA 1
ATOM 690 C C . PHE A 1 87 ? -11.667 -0.912 15.987 1.00 96.94 87 PHE A C 1
ATOM 692 O O . PHE A 1 87 ? -10.440 -0.847 16.136 1.00 96.94 87 PHE A O 1
ATOM 699 N N . PRO A 1 88 ? -12.418 -1.753 16.721 1.00 97.19 88 PRO A N 1
ATOM 700 C CA . PRO A 1 88 ? -11.848 -2.648 17.724 1.00 97.19 88 PRO A CA 1
ATOM 701 C C . PRO A 1 88 ? -10.878 -3.673 17.124 1.00 97.19 88 PRO A C 1
ATOM 703 O O . PRO A 1 88 ? -11.164 -4.299 16.104 1.00 97.19 88 PRO A O 1
ATOM 706 N N . LEU A 1 89 ? -9.771 -3.949 17.820 1.00 97.25 89 LEU A N 1
ATOM 707 C CA . LEU A 1 89 ? -8.869 -5.060 17.481 1.00 97.25 89 LEU A CA 1
ATOM 708 C C . LEU A 1 89 ? -9.604 -6.415 17.474 1.00 97.25 89 LEU A C 1
ATOM 710 O O . LEU A 1 89 ? -9.258 -7.307 16.698 1.00 97.25 89 LEU A O 1
ATOM 714 N N . ALA A 1 90 ? -10.641 -6.552 18.304 1.00 96.88 90 ALA A N 1
ATOM 715 C CA . ALA A 1 90 ? -11.469 -7.751 18.395 1.00 96.88 90 ALA A CA 1
ATOM 716 C C . ALA A 1 90 ? -12.078 -8.170 17.042 1.00 96.88 90 ALA A C 1
ATOM 718 O O . ALA A 1 90 ? -12.175 -9.367 16.770 1.00 96.88 90 ALA A O 1
ATOM 719 N N . ASP A 1 91 ? -12.410 -7.215 16.167 1.00 95.06 91 ASP A N 1
ATOM 720 C CA . ASP A 1 91 ? -12.957 -7.508 14.836 1.00 95.06 91 ASP A CA 1
ATOM 721 C C . ASP A 1 91 ? -11.914 -8.218 13.958 1.00 95.06 91 ASP A C 1
ATOM 723 O O . ASP A 1 91 ? -12.216 -9.175 13.241 1.00 95.06 91 ASP A O 1
ATOM 727 N N . TRP A 1 92 ? -10.645 -7.810 14.067 1.00 95.25 92 TRP A N 1
ATOM 728 C CA . TRP A 1 92 ? -9.536 -8.465 13.373 1.00 95.25 92 TRP A CA 1
ATOM 729 C C . TRP A 1 92 ? -9.229 -9.835 13.977 1.00 95.25 92 TRP A C 1
ATOM 731 O O . TRP A 1 92 ? -9.001 -10.801 13.247 1.00 95.25 92 TRP A O 1
ATOM 741 N N . GLN A 1 93 ? -9.279 -9.955 15.302 1.00 94.94 93 GLN A N 1
ATOM 742 C CA . GLN A 1 93 ? -9.089 -11.233 15.988 1.00 94.94 93 GLN A CA 1
ATOM 743 C C . GLN A 1 93 ? -10.152 -12.259 15.591 1.00 94.94 93 GLN A C 1
ATOM 745 O O . GLN A 1 93 ? -9.813 -13.422 15.366 1.00 94.94 93 GLN A O 1
ATOM 750 N N . ALA A 1 94 ? -11.407 -11.829 15.438 1.00 93.94 94 ALA A N 1
ATOM 751 C CA . ALA A 1 94 ? -12.498 -12.677 14.969 1.00 93.94 94 ALA A CA 1
ATOM 752 C C . ALA A 1 94 ? -12.261 -13.198 13.539 1.00 93.94 94 ALA A C 1
ATOM 754 O O . ALA A 1 94 ? -12.548 -14.360 13.254 1.00 93.94 94 ALA A O 1
ATOM 755 N N . LEU A 1 95 ? -11.691 -12.367 12.658 1.00 92.25 95 LEU A N 1
ATOM 756 C CA . LEU A 1 95 ? -11.349 -12.747 11.282 1.00 92.25 95 LEU A CA 1
ATOM 757 C C . LEU A 1 95 ? -10.071 -13.607 11.192 1.00 92.25 95 LEU A C 1
ATOM 759 O O . LEU A 1 95 ? -9.924 -14.436 10.291 1.00 92.25 95 LEU A O 1
ATOM 763 N N . GLY A 1 96 ? -9.148 -13.427 12.139 1.00 94.06 96 GLY A N 1
ATOM 764 C CA . GLY A 1 96 ? -7.880 -14.140 12.250 1.00 94.06 96 GLY A CA 1
ATOM 765 C C . GLY A 1 96 ? -6.686 -13.336 11.725 1.00 94.06 96 GLY A C 1
ATOM 766 O O . GLY A 1 96 ? -6.475 -13.187 10.522 1.00 94.06 96 GLY A O 1
ATOM 767 N N . GLU A 1 97 ? -5.810 -12.916 12.638 1.00 92.56 97 GLU A N 1
ATOM 768 C CA . GLU A 1 97 ? -4.645 -12.049 12.372 1.00 92.56 97 GLU A CA 1
ATOM 769 C C . GLU A 1 97 ? -3.639 -12.619 11.354 1.00 92.56 97 GLU A C 1
ATOM 771 O O . GLU A 1 97 ? -2.899 -11.882 10.707 1.00 92.56 97 GLU A O 1
ATOM 776 N N . ARG A 1 98 ? -3.605 -13.948 11.199 1.00 94.19 98 ARG A N 1
ATOM 777 C CA . ARG A 1 98 ? -2.708 -14.657 10.267 1.00 94.19 98 ARG A CA 1
ATOM 778 C C . ARG A 1 98 ? -3.260 -14.784 8.853 1.00 94.19 98 ARG A C 1
ATOM 780 O O . ARG A 1 98 ? -2.538 -15.246 7.974 1.00 94.19 98 ARG A O 1
ATOM 787 N N . ARG A 1 99 ? -4.528 -14.432 8.637 1.00 94.25 99 ARG A N 1
ATOM 788 C CA . ARG A 1 99 ? -5.191 -14.506 7.327 1.00 94.25 99 ARG A CA 1
ATOM 789 C C . ARG A 1 99 ? -5.746 -13.169 6.854 1.00 94.25 99 ARG A C 1
ATOM 791 O O . ARG A 1 99 ? -6.322 -13.133 5.772 1.00 94.25 99 ARG A O 1
ATOM 798 N N . ALA A 1 100 ? -5.590 -12.105 7.639 1.00 95.88 100 ALA A N 1
ATOM 799 C CA . ALA A 1 100 ? -6.152 -10.797 7.349 1.00 95.88 100 ALA A CA 1
ATOM 800 C C . ALA A 1 100 ? -5.225 -9.649 7.754 1.00 95.88 100 ALA A C 1
ATOM 802 O O . ALA A 1 100 ? -4.359 -9.805 8.616 1.00 95.88 100 ALA A O 1
ATOM 803 N N . ALA A 1 101 ? -5.458 -8.485 7.157 1.00 97.06 101 ALA A N 1
ATOM 804 C CA . ALA A 1 101 ? -4.809 -7.222 7.483 1.00 97.06 101 ALA A CA 1
ATOM 805 C C . ALA A 1 101 ? -5.820 -6.089 7.605 1.00 97.06 101 ALA A C 1
ATOM 807 O O . ALA A 1 101 ? -6.842 -6.081 6.916 1.00 97.06 101 ALA A O 1
ATOM 808 N N . ALA A 1 102 ? -5.480 -5.095 8.422 1.00 97.81 102 ALA A N 1
ATOM 809 C CA . ALA A 1 102 ? -6.125 -3.795 8.357 1.00 97.81 102 ALA A CA 1
ATOM 810 C C . ALA A 1 102 ? -5.578 -2.994 7.176 1.00 97.81 102 ALA A C 1
ATOM 812 O O . ALA A 1 102 ? -4.381 -3.039 6.879 1.00 97.81 102 ALA A O 1
ATOM 813 N N . TYR A 1 103 ? -6.444 -2.234 6.517 1.00 98.12 103 TYR A N 1
ATOM 814 C CA . TYR A 1 103 ? -6.073 -1.369 5.409 1.00 98.12 103 TYR A CA 1
ATOM 815 C C . TYR A 1 103 ? -6.760 -0.021 5.485 1.00 98.12 103 TYR A C 1
ATOM 817 O O . TYR A 1 103 ? -7.802 0.148 6.119 1.00 98.12 103 TYR A O 1
ATOM 825 N N . ALA A 1 104 ? -6.170 0.929 4.773 1.00 98.25 104 ALA A N 1
ATOM 826 C CA . ALA A 1 104 ? -6.794 2.197 4.483 1.00 98.25 104 ALA A CA 1
ATOM 827 C C . ALA A 1 104 ? -6.319 2.719 3.126 1.00 98.25 104 ALA A C 1
ATOM 829 O O . ALA A 1 104 ? -5.178 2.499 2.716 1.00 98.25 104 ALA A O 1
ATOM 830 N N . THR A 1 105 ? -7.208 3.412 2.424 1.00 97.94 105 THR A N 1
ATOM 831 C CA . THR A 1 105 ? -6.967 3.977 1.096 1.00 97.94 105 THR A CA 1
ATOM 832 C C . THR A 1 105 ? -7.626 5.344 0.961 1.00 97.94 105 THR A C 1
ATOM 834 O O . THR A 1 105 ? -8.733 5.542 1.458 1.00 97.94 105 THR A O 1
ATOM 837 N N . LEU A 1 106 ? -6.957 6.273 0.277 1.00 98.00 106 LEU A N 1
ATOM 838 C CA . LEU A 1 106 ? -7.496 7.587 -0.081 1.00 98.00 106 LEU A CA 1
ATOM 839 C C . LEU A 1 106 ? -7.821 7.615 -1.566 1.00 98.00 106 LEU A C 1
ATOM 841 O O . LEU A 1 106 ? -7.012 7.179 -2.393 1.00 98.00 106 LEU A O 1
ATOM 845 N N . TRP A 1 107 ? -8.993 8.148 -1.889 1.00 97.50 107 TRP A N 1
ATOM 846 C CA . TRP A 1 107 ? -9.533 8.170 -3.236 1.00 97.50 107 TRP A CA 1
ATOM 847 C C . TRP A 1 107 ? -9.882 9.584 -3.661 1.00 97.50 107 TRP A C 1
ATOM 849 O O . TRP A 1 107 ? -10.466 10.354 -2.902 1.00 97.50 107 TRP A O 1
ATOM 859 N N . GLU A 1 108 ? -9.563 9.887 -4.911 1.00 95.62 108 GLU A N 1
ATOM 860 C CA . GLU A 1 108 ? -9.901 11.142 -5.565 1.00 95.62 108 GLU A CA 1
ATOM 861 C C . GLU A 1 108 ? -10.428 10.814 -6.964 1.00 95.62 108 GLU A C 1
ATOM 863 O O . GLU A 1 108 ? -9.798 10.064 -7.710 1.00 95.62 108 GLU A O 1
ATOM 868 N N . ASN A 1 109 ? -11.617 11.317 -7.311 1.00 92.75 109 ASN A N 1
ATOM 869 C CA . ASN A 1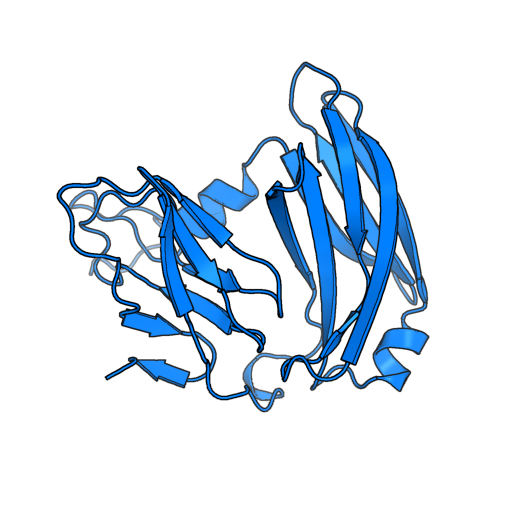 109 ? -12.253 11.081 -8.616 1.00 92.75 109 ASN A CA 1
ATOM 870 C C . ASN A 1 109 ? -12.338 9.591 -9.016 1.00 92.75 109 ASN A C 1
ATOM 872 O O . ASN A 1 109 ? -12.150 9.227 -10.176 1.00 92.75 109 ASN A O 1
ATOM 876 N N . GLY A 1 110 ? -12.595 8.711 -8.041 1.00 90.06 110 GLY A N 1
ATOM 877 C CA . GLY A 1 110 ? -12.693 7.264 -8.262 1.00 90.06 110 GLY A CA 1
ATOM 878 C C . GLY A 1 110 ? -11.352 6.542 -8.436 1.00 90.06 110 GLY A C 1
ATOM 879 O O . GLY A 1 110 ? -11.352 5.341 -8.698 1.00 90.06 110 GLY A O 1
ATOM 880 N N . ILE A 1 111 ? -10.221 7.228 -8.252 1.00 91.88 111 ILE A N 1
ATOM 881 C CA . ILE A 1 111 ? -8.873 6.661 -8.340 1.00 91.88 111 ILE A CA 1
ATOM 882 C C . ILE A 1 111 ? -8.278 6.555 -6.937 1.00 91.88 111 ILE A C 1
ATOM 884 O O . ILE A 1 111 ? -8.268 7.529 -6.187 1.00 91.88 111 ILE A O 1
ATOM 888 N N . CYS A 1 112 ? -7.750 5.381 -6.589 1.00 94.81 112 CYS A N 1
ATOM 889 C CA . CYS A 1 112 ? -6.975 5.201 -5.365 1.00 94.81 112 CYS A CA 1
ATOM 890 C C . CYS A 1 112 ? -5.626 5.912 -5.515 1.00 94.81 112 CYS A C 1
ATOM 892 O O . CYS A 1 112 ? -4.779 5.483 -6.300 1.00 94.81 112 CYS A O 1
ATOM 894 N N . ILE A 1 113 ? -5.424 6.996 -4.768 1.00 95.31 113 ILE A N 1
ATOM 895 C CA . ILE A 1 113 ? -4.188 7.786 -4.819 1.00 95.31 113 ILE A CA 1
ATOM 896 C C . ILE A 1 113 ? -3.197 7.360 -3.738 1.00 95.31 113 ILE A C 1
ATOM 898 O O . ILE A 1 113 ? -1.990 7.438 -3.954 1.00 95.31 113 ILE A O 1
ATOM 902 N N . ARG A 1 114 ? -3.675 6.877 -2.587 1.00 96.31 114 ARG A N 1
ATOM 903 C CA . ARG A 1 114 ? -2.832 6.372 -1.494 1.00 96.31 114 ARG A CA 1
ATOM 904 C C . ARG A 1 114 ? -3.428 5.104 -0.927 1.00 96.31 114 ARG A C 1
ATOM 906 O O . ARG A 1 114 ? -4.643 4.988 -0.813 1.00 96.31 114 ARG A O 1
ATOM 913 N N . GLN A 1 115 ? -2.561 4.185 -0.533 1.00 96.69 115 GLN A N 1
ATOM 914 C CA . GLN A 1 115 ? -2.944 2.970 0.163 1.00 96.69 115 GLN A CA 1
ATOM 915 C C . GLN A 1 115 ? -1.901 2.620 1.210 1.00 96.69 115 GLN A C 1
ATOM 917 O O . GLN A 1 115 ? -0.709 2.874 1.023 1.00 96.69 115 GLN A O 1
ATOM 922 N N . ASN A 1 116 ? -2.357 2.010 2.293 1.00 97.81 116 ASN A N 1
ATOM 923 C CA . ASN A 1 116 ? -1.494 1.449 3.309 1.00 97.81 116 ASN A CA 1
ATOM 924 C C . ASN A 1 116 ? -2.213 0.315 4.038 1.00 97.81 116 ASN A C 1
ATOM 926 O O . ASN A 1 116 ? -3.435 0.168 3.972 1.00 97.81 116 ASN A O 1
ATOM 930 N N . ARG A 1 117 ? -1.428 -0.497 4.730 1.00 97.00 117 ARG A N 1
ATOM 931 C CA . ARG A 1 117 ? -1.869 -1.694 5.434 1.00 97.00 117 ARG A CA 1
ATOM 932 C C . ARG A 1 117 ? -1.031 -1.929 6.675 1.00 97.00 117 ARG A C 1
ATOM 934 O O . ARG A 1 117 ? 0.184 -1.701 6.672 1.00 97.00 117 ARG A O 1
ATOM 941 N N . LEU A 1 118 ? -1.687 -2.472 7.683 1.00 97.75 118 LEU A N 1
ATOM 942 C CA . LEU A 1 118 ? -1.080 -2.950 8.908 1.00 97.75 118 LEU A CA 1
ATOM 943 C C . LEU A 1 118 ? -1.207 -4.472 8.947 1.00 97.75 118 LEU A C 1
ATOM 945 O O . LEU A 1 118 ? -2.261 -5.028 8.648 1.00 97.75 118 LEU A O 1
ATOM 949 N N . LEU A 1 119 ? -0.120 -5.138 9.324 1.00 96.12 119 LEU A N 1
ATOM 950 C CA . LEU A 1 119 ? -0.041 -6.582 9.526 1.00 96.12 119 LEU A CA 1
ATOM 951 C C . LEU A 1 119 ? 0.387 -6.832 10.973 1.00 96.12 119 LEU A C 1
ATOM 953 O O . LEU A 1 119 ? 1.381 -6.252 11.407 1.00 96.12 119 LEU A O 1
ATOM 957 N N . LEU A 1 120 ? -0.330 -7.693 11.699 1.00 94.00 120 LEU A N 1
ATOM 958 C CA . LEU A 1 120 ? 0.072 -8.120 13.050 1.00 94.00 120 LEU A CA 1
ATOM 959 C C . LEU A 1 120 ? 0.921 -9.390 13.018 1.00 94.00 120 LEU A C 1
ATOM 961 O O . LEU A 1 120 ? 1.924 -9.492 13.725 1.00 94.00 120 LEU A O 1
ATOM 965 N N . ALA A 1 121 ? 0.546 -10.349 12.170 1.00 92.38 121 ALA A N 1
ATOM 966 C CA . ALA A 1 121 ? 1.298 -11.582 12.009 1.00 92.38 121 ALA A CA 1
ATOM 967 C C . ALA A 1 121 ? 2.662 -11.318 11.358 1.00 92.38 121 ALA A C 1
ATOM 969 O O . ALA A 1 121 ? 2.800 -10.519 10.425 1.00 92.38 121 ALA A O 1
ATOM 970 N N . ARG A 1 122 ? 3.691 -12.039 11.816 1.00 90.19 122 ARG A N 1
ATOM 971 C CA . ARG A 1 122 ? 5.005 -11.991 11.165 1.00 90.19 122 ARG A CA 1
ATOM 972 C C . ARG A 1 122 ? 4.915 -12.657 9.800 1.00 90.19 122 ARG A C 1
ATOM 974 O O . ARG A 1 122 ? 4.178 -13.617 9.619 1.00 90.19 122 ARG A O 1
ATOM 981 N N . PHE A 1 123 ? 5.768 -12.241 8.867 1.00 87.69 123 PHE A N 1
ATOM 982 C CA . PHE A 1 123 ? 5.755 -12.770 7.501 1.00 87.69 123 PHE A CA 1
ATOM 983 C C . PHE A 1 123 ? 5.724 -14.312 7.415 1.00 87.69 123 PHE A C 1
ATOM 985 O O . PHE A 1 123 ? 4.952 -14.876 6.653 1.00 87.69 123 PHE A O 1
ATOM 992 N N . ARG A 1 124 ? 6.521 -15.003 8.241 1.00 88.06 124 ARG A N 1
ATOM 993 C CA . ARG A 1 124 ? 6.614 -16.480 8.275 1.00 88.06 124 ARG A CA 1
ATOM 994 C C . ARG A 1 124 ? 5.403 -17.196 8.887 1.00 88.06 124 ARG A C 1
ATOM 996 O O . ARG A 1 124 ? 5.346 -18.418 8.871 1.00 88.06 124 ARG A O 1
ATOM 1003 N N . GLU A 1 125 ? 4.524 -16.456 9.552 1.00 89.25 125 GLU A N 1
ATOM 1004 C CA . GLU A 1 125 ? 3.361 -16.984 10.274 1.00 89.25 125 GLU A CA 1
ATOM 1005 C C . GLU A 1 125 ? 2.101 -16.998 9.411 1.00 89.25 125 GLU A C 1
ATOM 1007 O O . GLU A 1 125 ? 1.088 -17.567 9.825 1.00 89.25 125 GLU A O 1
ATOM 1012 N N . VAL A 1 126 ? 2.180 -16.363 8.242 1.00 89.69 126 VAL A N 1
ATOM 1013 C CA . VAL A 1 126 ? 1.105 -16.218 7.275 1.00 89.69 126 VAL A CA 1
ATOM 1014 C C . VAL A 1 126 ? 1.279 -17.250 6.167 1.00 89.69 126 VAL A C 1
ATOM 1016 O O . VAL A 1 126 ? 2.357 -17.393 5.591 1.00 89.69 126 VAL A O 1
ATOM 1019 N N . ASN A 1 127 ? 0.188 -17.930 5.829 1.00 86.38 127 ASN A N 1
ATOM 1020 C CA . ASN A 1 127 ? 0.113 -18.737 4.618 1.00 86.38 127 ASN A CA 1
ATOM 1021 C C . ASN A 1 127 ? -0.223 -17.811 3.449 1.00 86.38 127 ASN A C 1
ATOM 1023 O O . ASN A 1 127 ? -1.395 -17.532 3.191 1.00 86.38 127 ASN A O 1
ATOM 1027 N N . TRP A 1 128 ? 0.805 -17.286 2.783 1.00 91.81 128 TRP A N 1
ATOM 1028 C CA . TRP A 1 128 ? 0.612 -16.348 1.681 1.00 91.81 128 TRP A CA 1
ATOM 1029 C C . TRP A 1 128 ? -0.132 -17.012 0.522 1.00 91.81 128 TRP A C 1
ATOM 1031 O O . TRP A 1 128 ? 0.273 -18.085 0.064 1.00 91.81 128 TRP A O 1
ATOM 1041 N N . PRO A 1 129 ? -1.208 -16.392 0.015 1.00 91.75 129 PRO A N 1
ATOM 1042 C CA . PRO A 1 129 ? -1.885 -16.908 -1.156 1.00 91.75 129 PRO A CA 1
ATOM 1043 C C . PRO A 1 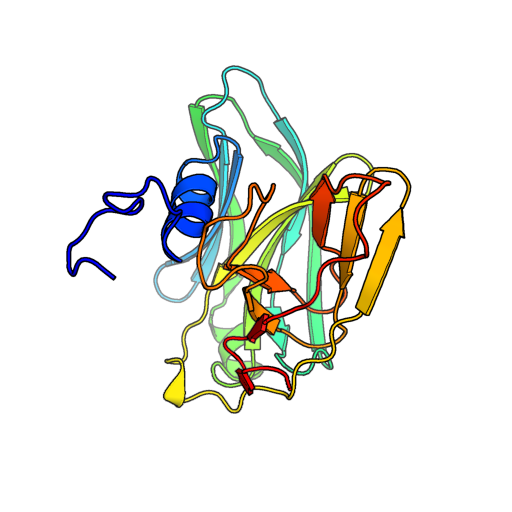129 ? -0.977 -16.744 -2.375 1.00 91.75 129 PRO A C 1
ATOM 1045 O O . PRO A 1 129 ? -0.250 -15.751 -2.495 1.00 91.75 129 PRO A O 1
ATOM 1048 N N . ALA A 1 130 ? -1.049 -17.698 -3.305 1.00 91.62 130 ALA A N 1
ATOM 1049 C CA . ALA A 1 130 ? -0.365 -17.570 -4.585 1.00 91.62 130 ALA A CA 1
ATOM 1050 C C . ALA A 1 130 ? -0.850 -16.287 -5.292 1.00 91.62 130 ALA A C 1
ATOM 1052 O O . ALA A 1 130 ? -2.073 -16.110 -5.421 1.00 91.62 130 ALA A O 1
ATOM 1053 N N . PRO A 1 131 ? 0.069 -15.394 -5.703 1.00 91.50 131 PRO A N 1
ATOM 1054 C CA . PRO A 1 131 ? -0.286 -14.107 -6.285 1.00 91.50 131 PRO A CA 1
ATOM 1055 C C . PRO A 1 131 ? -0.930 -14.294 -7.663 1.00 91.50 131 PRO A C 1
ATOM 1057 O O . PRO A 1 131 ? -0.491 -15.123 -8.456 1.00 91.50 131 PRO A O 1
ATOM 1060 N N . GLU A 1 132 ? -1.948 -13.490 -7.964 1.00 90.81 132 GLU A N 1
ATOM 1061 C CA . GLU A 1 132 ? -2.612 -13.466 -9.270 1.00 90.81 132 GLU A CA 1
ATOM 1062 C C . GLU A 1 132 ? -2.694 -12.019 -9.756 1.00 90.81 132 GLU A C 1
ATOM 1064 O O . GLU A 1 132 ? -3.618 -11.279 -9.426 1.00 90.81 132 GLU A O 1
ATOM 1069 N N . ILE A 1 133 ? -1.681 -11.590 -1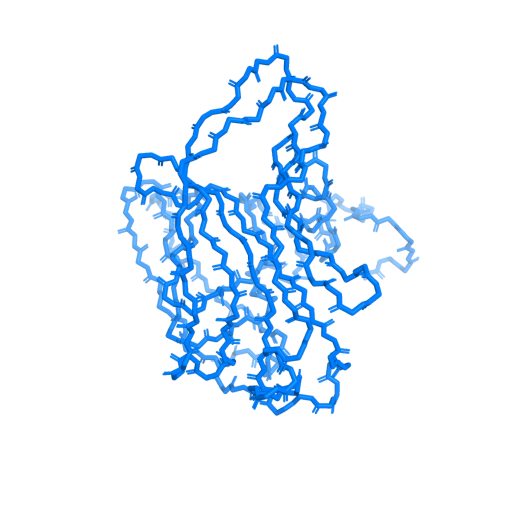0.508 1.00 96.88 133 ILE A N 1
ATOM 1070 C CA . ILE A 1 133 ? -1.544 -10.193 -10.920 1.00 96.88 133 ILE A CA 1
ATOM 1071 C C . ILE A 1 133 ? -2.025 -10.034 -12.354 1.00 96.88 133 ILE A C 1
ATOM 1073 O O . ILE A 1 133 ? -1.478 -10.627 -13.284 1.00 96.88 133 ILE A O 1
ATOM 1077 N N . ARG A 1 134 ? -3.006 -9.156 -12.544 1.00 97.88 134 ARG A N 1
ATOM 1078 C CA . ARG A 1 134 ? -3.435 -8.689 -13.856 1.00 97.88 134 ARG A CA 1
ATOM 1079 C C . ARG A 1 134 ? -2.859 -7.308 -14.122 1.00 97.88 134 ARG A C 1
ATOM 1081 O O . ARG A 1 134 ? -3.026 -6.399 -13.311 1.00 97.88 134 ARG A O 1
ATOM 1088 N N . ILE A 1 135 ? -2.255 -7.143 -15.296 1.00 98.12 135 ILE A N 1
ATOM 1089 C CA . ILE A 1 135 ? -1.685 -5.875 -15.753 1.00 98.12 135 ILE A CA 1
ATOM 1090 C C . ILE A 1 135 ? -2.378 -5.463 -17.047 1.00 98.12 135 ILE A C 1
ATOM 1092 O O . ILE A 1 135 ? -2.436 -6.237 -18.002 1.00 98.12 135 ILE A O 1
ATOM 1096 N N . VAL A 1 136 ? -2.909 -4.243 -17.087 1.00 97.81 136 VAL A N 1
ATOM 1097 C CA . VAL A 1 136 ? -3.541 -3.671 -18.282 1.00 97.81 136 VAL A CA 1
ATOM 1098 C C . VAL A 1 136 ? -2.995 -2.279 -18.576 1.00 97.81 136 VAL A C 1
ATOM 1100 O O . VAL A 1 136 ? -2.645 -1.525 -17.669 1.00 97.81 136 VAL A O 1
ATOM 1103 N N . ARG A 1 137 ? -2.940 -1.917 -19.860 1.00 97.62 137 ARG A N 1
ATOM 1104 C CA . ARG A 1 137 ? -2.584 -0.561 -20.289 1.00 97.62 137 ARG A CA 1
ATOM 1105 C C . ARG A 1 137 ? -3.829 0.322 -20.302 1.00 97.62 137 ARG A C 1
ATOM 1107 O O . ARG A 1 137 ? -4.841 -0.061 -20.884 1.00 97.62 137 ARG A O 1
ATOM 1114 N N . ARG A 1 138 ? -3.738 1.521 -19.722 1.00 96.25 138 ARG A N 1
ATOM 1115 C CA . ARG A 1 138 ? -4.751 2.583 -19.848 1.00 96.25 138 ARG A CA 1
ATOM 1116 C C . ARG A 1 138 ? -4.060 3.901 -20.182 1.00 96.25 138 ARG A C 1
ATOM 1118 O O . ARG A 1 138 ? -3.554 4.578 -19.293 1.00 96.25 138 ARG A O 1
ATOM 1125 N N . GLY A 1 139 ? -3.991 4.226 -21.474 1.00 95.25 139 GLY A N 1
ATOM 1126 C CA . GLY A 1 139 ? -3.205 5.359 -21.968 1.00 95.25 139 GLY A CA 1
ATOM 1127 C C . GLY A 1 139 ? -1.725 5.221 -21.591 1.00 95.25 139 GLY A C 1
ATOM 1128 O O . GLY A 1 139 ? -1.113 4.171 -21.801 1.00 95.25 139 GLY A O 1
ATOM 1129 N N . GLU A 1 140 ? -1.179 6.264 -20.972 1.00 96.19 140 GLU A N 1
ATOM 1130 C CA . GLU A 1 140 ? 0.209 6.352 -20.490 1.00 96.19 140 GLU A CA 1
ATOM 1131 C C . GLU A 1 140 ? 0.415 5.721 -19.102 1.00 96.19 140 GLU A C 1
ATOM 1133 O O . GLU A 1 140 ? 1.284 6.133 -18.332 1.00 96.19 140 GLU A O 1
ATOM 1138 N N . ARG A 1 141 ? -0.428 4.753 -18.727 1.00 96.75 141 ARG A N 1
ATOM 1139 C CA . ARG A 1 141 ? -0.372 4.098 -17.417 1.00 96.75 141 ARG A CA 1
ATOM 1140 C C . ARG A 1 141 ? -0.425 2.584 -17.544 1.00 96.75 141 ARG A C 1
ATOM 1142 O O . ARG A 1 141 ? -1.178 2.040 -18.358 1.00 96.75 141 ARG A O 1
ATOM 1149 N N . ALA A 1 142 ? 0.333 1.915 -16.682 1.00 97.50 142 ALA A N 1
ATOM 1150 C CA . ALA A 1 142 ? 0.143 0.507 -16.366 1.00 97.50 142 ALA A CA 1
ATOM 1151 C C . ALA A 1 142 ? -0.746 0.418 -15.123 1.00 97.50 142 ALA A C 1
ATOM 1153 O O . ALA A 1 142 ? -0.499 1.087 -14.118 1.00 97.50 142 ALA A O 1
ATOM 1154 N N . VAL A 1 143 ? -1.809 -0.374 -15.209 1.00 97.56 143 VAL A N 1
ATOM 1155 C CA . VAL A 1 143 ? -2.750 -0.609 -14.113 1.00 97.56 143 VAL A CA 1
ATOM 1156 C C . VAL A 1 143 ? -2.612 -2.058 -13.687 1.00 97.56 143 VAL A C 1
ATOM 1158 O O . VAL A 1 143 ? -2.882 -2.965 -14.476 1.00 97.56 143 VAL A O 1
ATOM 1161 N N . LEU A 1 144 ? -2.162 -2.254 -12.454 1.00 98.00 144 LEU A N 1
ATOM 1162 C CA . LEU A 1 144 ? -1.971 -3.550 -11.829 1.00 98.00 144 LEU A CA 1
ATOM 1163 C C . LEU A 1 144 ? -3.116 -3.805 -10.852 1.00 98.00 144 LEU A C 1
ATOM 1165 O O . LEU A 1 144 ? -3.575 -2.898 -10.162 1.00 98.00 144 LEU A O 1
ATOM 1169 N N . SER A 1 145 ? -3.588 -5.040 -10.798 1.00 97.75 145 SER A N 1
ATOM 1170 C CA . SER A 1 145 ? -4.679 -5.447 -9.914 1.00 97.75 145 SER A CA 1
ATOM 1171 C C . SER A 1 145 ? -4.545 -6.919 -9.560 1.00 97.75 145 SER A C 1
ATOM 1173 O O . SER A 1 145 ? -3.910 -7.681 -10.290 1.00 97.75 145 SER A O 1
ATOM 1175 N N . SER A 1 146 ? -5.142 -7.313 -8.443 1.00 97.31 146 SER A N 1
ATOM 1176 C CA . SER A 1 146 ? -5.203 -8.702 -8.001 1.00 97.31 146 SER A CA 1
ATOM 1177 C C . SER A 1 146 ? -6.480 -8.918 -7.194 1.00 97.31 146 SER A C 1
ATOM 1179 O O . SER A 1 146 ? -6.917 -8.027 -6.463 1.00 97.31 146 SER A O 1
ATOM 1181 N N . ALA A 1 147 ? -7.082 -10.100 -7.319 1.00 96.06 147 ALA A N 1
ATOM 1182 C CA . ALA A 1 147 ? -8.184 -10.516 -6.450 1.00 96.06 147 ALA A CA 1
ATOM 1183 C C . ALA A 1 147 ? -7.690 -10.907 -5.046 1.00 96.06 147 ALA A C 1
ATOM 1185 O O . ALA A 1 147 ? -8.463 -10.905 -4.100 1.00 96.06 147 ALA A O 1
ATOM 1186 N N . ARG A 1 148 ? -6.396 -11.217 -4.912 1.00 96.19 148 ARG A N 1
ATOM 1187 C CA . ARG A 1 148 ? -5.725 -11.611 -3.668 1.00 96.19 148 ARG A CA 1
ATOM 1188 C C . ARG A 1 148 ? -4.749 -10.537 -3.223 1.00 96.19 148 ARG A C 1
ATOM 1190 O O . ARG A 1 148 ? -4.256 -9.762 -4.042 1.00 96.19 148 ARG A O 1
ATOM 1197 N N . PHE A 1 149 ? -4.396 -10.537 -1.951 1.00 96.88 149 PHE A N 1
ATOM 1198 C CA . PHE A 1 149 ? -3.337 -9.680 -1.456 1.00 96.88 149 PHE A CA 1
ATOM 1199 C C . PHE A 1 149 ? -1.995 -10.108 -2.030 1.00 96.88 149 PHE A C 1
ATOM 1201 O O . PHE A 1 149 ? -1.605 -11.272 -1.911 1.00 96.88 149 PHE A O 1
ATOM 1208 N N . VAL A 1 150 ? -1.279 -9.156 -2.618 1.00 97.06 150 VAL A N 1
ATOM 1209 C CA . VAL A 1 150 ? 0.088 -9.360 -3.087 1.00 97.06 150 VAL A CA 1
ATOM 1210 C C . VAL A 1 150 ? 0.996 -8.380 -2.370 1.00 97.06 150 VAL A C 1
ATOM 1212 O O . VAL A 1 150 ? 0.931 -7.177 -2.606 1.00 97.06 150 VAL A O 1
ATOM 1215 N N . TRP A 1 151 ? 1.853 -8.902 -1.503 1.00 96.00 151 TRP A N 1
ATOM 1216 C CA . TRP A 1 151 ? 2.901 -8.148 -0.840 1.00 96.00 151 TRP A CA 1
ATOM 1217 C C . TRP A 1 151 ? 4.063 -7.943 -1.811 1.00 96.00 151 TRP A C 1
ATOM 1219 O O . TRP A 1 151 ? 4.613 -8.910 -2.333 1.00 96.00 151 TRP A O 1
ATOM 1229 N N . GLY A 1 152 ? 4.488 -6.698 -2.008 1.00 95.88 152 GLY A N 1
ATOM 1230 C CA . GLY A 1 152 ? 5.832 -6.374 -2.474 1.00 95.88 152 GLY A CA 1
ATOM 1231 C C . GLY A 1 152 ? 6.059 -6.802 -3.910 1.00 95.88 152 GLY A C 1
ATOM 1232 O O . GLY A 1 152 ? 7.006 -7.532 -4.193 1.00 95.88 152 GLY A O 1
ATOM 1233 N N . VAL A 1 153 ? 5.172 -6.364 -4.799 1.00 97.56 153 VAL A N 1
ATOM 1234 C CA . VAL A 1 153 ? 5.339 -6.480 -6.245 1.00 97.56 153 VAL A CA 1
ATOM 1235 C C . VAL A 1 153 ? 6.625 -5.763 -6.632 1.00 97.56 153 VAL A C 1
ATOM 1237 O O . VAL A 1 153 ? 6.716 -4.543 -6.499 1.00 97.56 153 VAL A O 1
ATOM 1240 N N . CYS A 1 154 ? 7.611 -6.533 -7.087 1.00 97.50 154 CYS A N 1
ATOM 1241 C CA . CYS A 1 154 ? 8.866 -6.018 -7.607 1.00 97.50 154 CYS A CA 1
ATOM 1242 C C . CYS A 1 154 ? 8.893 -6.143 -9.129 1.00 97.50 154 CYS A C 1
ATOM 1244 O O . CYS A 1 154 ? 8.735 -7.238 -9.675 1.00 97.50 154 CYS A O 1
ATOM 1246 N N . LEU A 1 155 ? 9.094 -5.017 -9.802 1.00 97.06 155 LEU A N 1
ATOM 1247 C CA . LEU A 1 155 ? 9.234 -4.903 -11.248 1.00 97.06 155 LEU A CA 1
ATOM 1248 C C . LEU A 1 155 ? 10.710 -4.878 -11.658 1.00 97.06 155 LEU A C 1
ATOM 1250 O O . LEU A 1 155 ? 11.067 -5.504 -12.652 1.00 97.06 155 LEU A O 1
ATOM 1254 N N . ASP A 1 156 ? 11.569 -4.189 -10.897 1.00 96.00 156 ASP A N 1
ATOM 1255 C CA . ASP A 1 156 ? 12.990 -4.054 -11.217 1.00 96.00 156 ASP A CA 1
ATOM 1256 C C . ASP A 1 156 ? 13.900 -4.402 -10.020 1.00 96.00 156 ASP A C 1
ATOM 1258 O O . ASP A 1 156 ? 14.314 -3.532 -9.250 1.00 96.00 156 ASP A O 1
ATOM 1262 N N . PRO A 1 157 ? 14.280 -5.683 -9.864 1.00 93.50 157 PRO A N 1
ATOM 1263 C CA . PRO A 1 157 ? 15.165 -6.111 -8.784 1.00 93.50 157 PRO A CA 1
ATOM 1264 C C . PRO A 1 157 ? 16.596 -5.572 -8.919 1.00 93.50 157 PRO A C 1
ATOM 1266 O O . PRO A 1 157 ? 17.347 -5.590 -7.940 1.00 93.50 157 PRO A O 1
ATOM 1269 N N . VAL A 1 158 ? 17.001 -5.151 -10.123 1.00 93.69 158 VAL A N 1
ATOM 1270 C CA . VAL A 1 158 ? 18.348 -4.638 -10.406 1.00 93.69 158 VAL A CA 1
ATOM 1271 C C . VAL A 1 158 ? 18.436 -3.150 -10.072 1.00 93.69 158 VAL A C 1
ATOM 1273 O O . VAL A 1 158 ? 19.483 -2.693 -9.600 1.00 93.69 158 VAL A O 1
ATOM 1276 N N . GLY A 1 159 ? 17.337 -2.419 -10.263 1.00 93.12 159 GLY A N 1
ATOM 1277 C CA . GLY A 1 159 ? 17.209 -1.007 -9.921 1.00 93.12 159 GLY A CA 1
ATOM 1278 C C . GLY A 1 159 ? 17.807 -0.059 -10.957 1.00 93.12 159 GLY A C 1
ATOM 1279 O O . GLY A 1 159 ? 18.148 1.074 -10.606 1.00 93.12 159 GLY A O 1
ATOM 1280 N N . ASP A 1 160 ? 18.019 -0.523 -12.189 1.00 94.31 160 ASP A N 1
ATOM 1281 C CA . ASP A 1 160 ? 18.568 0.266 -13.294 1.00 94.31 160 ASP A CA 1
ATOM 1282 C C . ASP A 1 160 ? 17.490 0.910 -14.178 1.00 94.31 160 ASP A C 1
ATOM 1284 O O . ASP A 1 160 ? 17.801 1.759 -15.017 1.00 94.31 160 ASP A O 1
ATOM 1288 N N . GLN A 1 161 ? 16.219 0.585 -13.946 1.00 93.31 161 GLN A N 1
ATOM 1289 C CA . GLN A 1 161 ? 15.090 1.193 -14.624 1.00 93.31 161 GLN A CA 1
ATOM 1290 C C . GLN A 1 161 ? 14.598 2.443 -13.893 1.00 93.31 161 GLN A C 1
ATOM 1292 O O . GLN A 1 161 ? 14.523 2.546 -12.663 1.00 93.31 161 GLN A O 1
ATOM 1297 N N . GLU A 1 162 ? 14.175 3.421 -14.688 1.00 91.75 162 GLU A N 1
ATOM 1298 C CA . GLU A 1 162 ? 13.372 4.525 -14.189 1.00 91.75 162 GLU A CA 1
ATOM 1299 C C . GLU A 1 162 ? 11.901 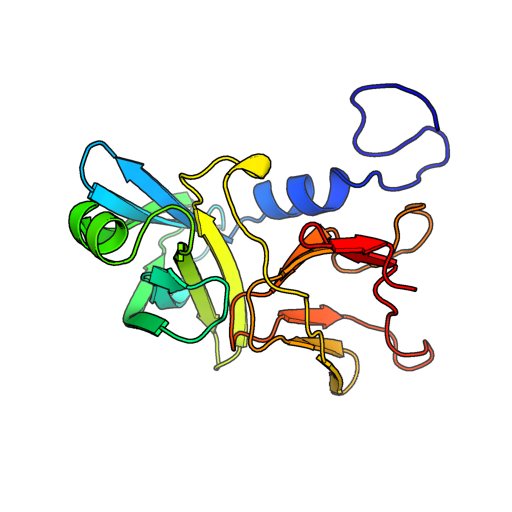4.128 -14.146 1.00 91.75 162 GLU A C 1
ATOM 1301 O O . GLU A 1 162 ? 11.188 4.192 -15.152 1.00 91.75 162 GLU A O 1
ATOM 1306 N N . LEU A 1 163 ? 11.486 3.659 -12.967 1.00 95.31 163 LEU A N 1
ATOM 1307 C CA . LEU A 1 163 ? 10.114 3.286 -12.654 1.00 95.31 163 LEU A CA 1
ATOM 1308 C C . LEU A 1 163 ? 9.428 4.382 -11.841 1.00 95.31 163 LEU A C 1
ATOM 1310 O O . LEU A 1 163 ? 10.015 4.977 -10.934 1.00 95.31 163 LEU A O 1
ATOM 1314 N N . ALA A 1 164 ? 8.149 4.609 -12.132 1.00 95.88 164 ALA A N 1
ATOM 1315 C CA . ALA A 1 164 ? 7.344 5.552 -11.371 1.00 95.88 164 ALA A CA 1
ATOM 1316 C C . ALA A 1 164 ? 6.988 5.033 -9.972 1.00 95.88 164 ALA A C 1
ATOM 1318 O O . ALA A 1 164 ? 6.745 5.853 -9.092 1.00 95.88 164 ALA A O 1
ATOM 1319 N N . ASP A 1 165 ? 6.964 3.713 -9.757 1.00 96.94 165 ASP A N 1
ATOM 1320 C CA . ASP A 1 165 ? 6.944 3.065 -8.444 1.00 96.94 165 ASP A CA 1
ATOM 1321 C C . ASP A 1 165 ? 7.436 1.611 -8.544 1.00 96.94 165 ASP A C 1
ATOM 1323 O O . ASP A 1 165 ? 7.367 1.017 -9.619 1.00 96.94 165 ASP A O 1
ATOM 1327 N N . ASP A 1 166 ? 7.906 1.050 -7.429 1.00 97.69 166 ASP A N 1
ATOM 1328 C CA . ASP A 1 166 ? 8.292 -0.361 -7.300 1.00 97.69 166 ASP A CA 1
ATOM 1329 C C . ASP A 1 166 ? 8.118 -0.838 -5.844 1.00 97.69 166 ASP A C 1
ATOM 1331 O O . ASP A 1 166 ? 7.938 -0.022 -4.934 1.00 97.69 166 ASP A O 1
ATOM 1335 N N . LEU A 1 167 ? 8.168 -2.145 -5.588 1.00 96.88 167 LEU A N 1
ATOM 1336 C CA . LEU A 1 167 ? 8.033 -2.751 -4.251 1.00 96.88 167 LEU A CA 1
ATOM 1337 C C . LEU A 1 167 ? 6.748 -2.307 -3.538 1.00 96.88 167 LEU A C 1
ATOM 1339 O O . LEU A 1 167 ? 6.765 -1.980 -2.349 1.00 96.88 167 LEU A O 1
ATOM 1343 N N . PHE A 1 168 ? 5.641 -2.225 -4.270 1.00 97.31 168 PHE A N 1
ATOM 1344 C CA . PHE A 1 168 ? 4.326 -1.840 -3.750 1.00 97.31 168 PHE A CA 1
ATOM 1345 C C . PHE A 1 168 ? 3.439 -3.064 -3.530 1.00 97.31 168 PHE A C 1
ATOM 1347 O O . PHE A 1 168 ? 3.668 -4.128 -4.100 1.00 97.31 168 PHE A O 1
ATOM 1354 N N . ASP A 1 169 ? 2.407 -2.910 -2.709 1.00 97.25 169 ASP A N 1
ATOM 1355 C CA . ASP A 1 169 ? 1.441 -3.975 -2.459 1.00 97.25 169 ASP A CA 1
ATOM 1356 C C . ASP A 1 169 ? 0.213 -3.819 -3.365 1.00 97.25 169 ASP A C 1
ATOM 1358 O O . ASP A 1 169 ? -0.159 -2.705 -3.739 1.00 97.25 169 ASP A O 1
ATOM 1362 N N . LEU A 1 170 ? -0.438 -4.929 -3.706 1.00 97.62 170 LEU A N 1
ATOM 1363 C CA . LEU A 1 170 ? -1.770 -4.929 -4.311 1.00 97.62 170 LEU A CA 1
ATOM 1364 C C . LEU A 1 170 ? -2.764 -5.407 -3.260 1.00 97.62 170 LEU A C 1
ATOM 1366 O O . LEU A 1 170 ? -2.746 -6.576 -2.863 1.00 97.62 170 LEU A O 1
ATOM 1370 N N . LEU A 1 171 ? -3.619 -4.495 -2.802 1.00 96.81 171 LEU A N 1
ATOM 1371 C CA . LEU A 1 171 ? -4.757 -4.843 -1.960 1.00 96.81 171 LEU A CA 1
ATOM 1372 C C . LEU A 1 171 ? -5.839 -5.532 -2.817 1.00 96.81 171 LEU A C 1
ATOM 1374 O O . LEU A 1 171 ? -6.030 -5.133 -3.971 1.00 96.81 171 LEU A O 1
ATOM 1378 N N . PRO A 1 172 ? -6.557 -6.544 -2.287 1.00 96.19 172 PRO A N 1
ATOM 1379 C CA . PRO A 1 172 ? -7.613 -7.236 -3.025 1.00 96.19 172 PRO A CA 1
ATOM 1380 C C . PRO A 1 172 ? -8.622 -6.274 -3.666 1.00 96.19 172 PRO A C 1
ATOM 1382 O O . PRO A 1 172 ? -9.237 -5.456 -2.984 1.00 96.19 172 PRO A O 1
ATOM 1385 N N . GLY A 1 173 ? -8.792 -6.363 -4.986 1.00 94.06 173 GLY A N 1
ATOM 1386 C CA . GLY A 1 173 ? -9.785 -5.581 -5.730 1.00 94.06 173 GLY A CA 1
ATOM 1387 C C . GLY A 1 173 ? -9.485 -4.082 -5.864 1.00 94.06 173 GLY A C 1
ATOM 1388 O O . GLY A 1 173 ? -10.312 -3.351 -6.410 1.00 94.06 173 GLY A O 1
ATOM 1389 N N . ILE A 1 174 ? -8.322 -3.610 -5.403 1.00 95.44 174 ILE A N 1
ATOM 1390 C CA . ILE A 1 174 ? -7.900 -2.213 -5.531 1.00 95.44 174 ILE A CA 1
ATOM 1391 C C . ILE A 1 174 ? -6.829 -2.127 -6.612 1.00 95.44 174 ILE A C 1
ATOM 1393 O O . ILE A 1 174 ? -5.779 -2.765 -6.544 1.00 95.44 174 ILE A O 1
ATOM 1397 N N . GLU A 1 175 ? -7.113 -1.337 -7.640 1.00 96.62 175 GLU A N 1
ATOM 1398 C CA . GLU A 1 175 ? -6.175 -1.115 -8.730 1.00 96.62 175 GLU A CA 1
ATOM 1399 C C . GLU A 1 175 ? -5.053 -0.166 -8.303 1.00 96.62 175 GLU A C 1
ATOM 1401 O O . GLU A 1 175 ? -5.302 0.906 -7.747 1.00 96.62 175 GLU A O 1
ATOM 1406 N N . TRP A 1 176 ? -3.818 -0.529 -8.639 1.00 96.81 176 TRP A N 1
ATOM 1407 C CA . TRP A 1 176 ? -2.651 0.327 -8.492 1.00 96.81 176 TRP A CA 1
ATOM 1408 C C . TRP A 1 176 ? -2.178 0.787 -9.863 1.00 96.81 176 TRP A C 1
ATOM 1410 O O . TRP A 1 176 ? -1.836 -0.020 -10.731 1.00 96.81 176 TRP A O 1
ATOM 1420 N N . SER A 1 177 ? -2.187 2.098 -10.084 1.00 95.56 177 SER A N 1
ATOM 1421 C CA . SER A 1 177 ? -1.877 2.673 -11.386 1.00 95.56 177 SER A CA 1
ATOM 1422 C C . SER A 1 177 ? -0.602 3.494 -11.336 1.00 95.56 177 SER A C 1
ATOM 1424 O O . SER A 1 177 ? -0.534 4.486 -10.611 1.00 95.56 177 SER A O 1
ATOM 1426 N N . ILE A 1 178 ? 0.366 3.152 -12.182 1.00 95.88 178 ILE A N 1
ATOM 1427 C CA . ILE A 1 178 ? 1.642 3.862 -12.296 1.00 95.88 178 ILE A CA 1
ATOM 1428 C C . ILE A 1 178 ? 1.806 4.465 -13.699 1.00 95.88 178 ILE A C 1
ATOM 1430 O O . ILE A 1 178 ? 1.387 3.837 -14.679 1.00 95.88 178 ILE A O 1
ATOM 1434 N N . PRO A 1 179 ? 2.402 5.667 -13.829 1.00 96.56 179 PRO A N 1
ATOM 1435 C CA . PRO A 1 179 ? 2.879 6.167 -15.114 1.00 96.56 179 PRO A CA 1
ATOM 1436 C C . PRO A 1 179 ? 3.752 5.123 -15.814 1.00 96.56 179 PRO A C 1
ATOM 1438 O O . PRO A 1 179 ? 4.654 4.548 -15.201 1.00 96.56 179 PRO A O 1
ATOM 1441 N N . TRP A 1 180 ? 3.464 4.860 -17.086 1.00 96.62 180 TRP A N 1
ATOM 1442 C CA . TRP A 1 180 ? 4.165 3.859 -17.876 1.00 96.62 180 TRP A CA 1
ATOM 1443 C C . TRP A 1 180 ? 4.201 4.247 -19.360 1.00 96.62 180 TRP A C 1
ATOM 1445 O O . TRP A 1 180 ? 3.137 4.290 -19.994 1.00 96.62 180 TRP A O 1
ATOM 1455 N N . PRO A 1 181 ? 5.394 4.476 -19.944 1.00 94.31 181 PRO A N 1
ATOM 1456 C CA . PRO A 1 181 ? 5.507 4.912 -21.331 1.00 94.31 181 PRO A CA 1
ATOM 1457 C C . PRO A 1 181 ? 4.806 3.965 -22.317 1.00 94.31 181 PRO A C 1
ATOM 1459 O O . PRO A 1 181 ? 4.715 2.747 -22.096 1.00 94.31 181 PRO A O 1
ATOM 1462 N N . THR A 1 182 ? 4.237 4.525 -23.384 1.00 94.56 182 THR A N 1
ATOM 1463 C CA . THR A 1 182 ? 3.383 3.777 -24.328 1.00 94.56 182 THR A CA 1
ATOM 1464 C C . THR A 1 182 ? 4.186 2.876 -25.254 1.00 94.56 182 THR A C 1
ATOM 1466 O O . THR A 1 182 ? 3.716 1.804 -25.625 1.00 94.56 182 THR A O 1
ATOM 1469 N N . GLU A 1 183 ? 5.421 3.269 -25.534 1.00 93.94 183 GLU A N 1
ATOM 1470 C CA . GLU A 1 183 ? 6.404 2.559 -26.339 1.00 93.94 183 GLU A CA 1
ATOM 1471 C C . GLU A 1 183 ? 7.038 1.361 -25.618 1.00 93.94 183 GLU A C 1
ATOM 1473 O O . GLU A 1 183 ? 7.564 0.459 -26.270 1.00 93.94 183 GLU A O 1
ATOM 1478 N N . ARG A 1 184 ? 6.977 1.311 -24.278 1.00 93.56 184 ARG A N 1
ATOM 1479 C CA . ARG A 1 184 ? 7.452 0.152 -23.510 1.00 93.56 184 ARG A CA 1
ATOM 1480 C C . ARG A 1 184 ? 6.419 -0.983 -23.570 1.00 93.56 184 ARG A C 1
ATOM 1482 O O . ARG A 1 184 ? 5.216 -0.714 -23.514 1.00 93.56 184 ARG A O 1
ATOM 1489 N N . PRO A 1 185 ? 6.827 -2.264 -23.604 1.00 96.00 185 PRO A N 1
ATOM 1490 C CA . PRO A 1 185 ? 5.905 -3.350 -23.277 1.00 96.00 185 PRO A CA 1
ATOM 1491 C C . PRO A 1 185 ? 5.334 -3.151 -21.862 1.00 96.00 185 PRO A C 1
ATOM 1493 O O . PRO A 1 185 ? 5.886 -2.393 -21.059 1.00 96.00 185 PRO A O 1
ATOM 1496 N N . LEU A 1 186 ? 4.205 -3.798 -21.552 1.00 96.88 186 LEU A N 1
ATOM 1497 C CA . LEU A 1 186 ? 3.680 -3.798 -20.181 1.00 96.88 186 LEU A CA 1
ATOM 1498 C C . LEU A 1 186 ? 4.746 -4.320 -19.200 1.00 96.88 186 LEU A C 1
ATOM 1500 O O . LEU A 1 186 ? 5.530 -5.192 -19.585 1.00 96.88 186 LEU A O 1
ATOM 1504 N N . PRO A 1 187 ? 4.785 -3.799 -17.958 1.00 96.12 187 PRO A N 1
ATOM 1505 C CA . PRO A 1 187 ? 5.760 -4.247 -16.976 1.00 96.12 187 PRO A CA 1
ATOM 1506 C C . PRO A 1 187 ? 5.600 -5.743 -16.707 1.00 96.12 187 PRO A C 1
ATOM 1508 O O . PRO A 1 187 ? 4.483 -6.261 -16.667 1.00 96.12 187 PRO A O 1
ATOM 1511 N N . GLN A 1 188 ? 6.724 -6.419 -16.498 1.00 94.94 188 GLN A N 1
ATOM 1512 C CA . GLN A 1 188 ? 6.757 -7.791 -16.007 1.00 94.94 188 GLN A CA 1
ATOM 1513 C C . GLN A 1 188 ? 7.054 -7.769 -14.509 1.00 94.94 188 GLN A C 1
ATOM 1515 O O . GLN A 1 188 ? 7.872 -6.975 -14.049 1.00 94.94 188 GLN A O 1
ATOM 1520 N N . VAL A 1 189 ? 6.374 -8.623 -13.747 1.00 96.19 189 VAL A N 1
ATOM 1521 C CA . VAL A 1 189 ? 6.641 -8.770 -12.312 1.00 96.19 189 VAL A CA 1
ATOM 1522 C C . VAL A 1 189 ? 7.790 -9.748 -12.146 1.00 96.19 189 VAL A C 1
ATOM 1524 O O . VAL A 1 189 ? 7.656 -10.910 -12.510 1.00 96.19 189 VAL A O 1
ATOM 1527 N N . ALA A 1 190 ? 8.904 -9.283 -11.589 1.00 94.94 190 ALA A N 1
ATOM 1528 C CA . ALA A 1 190 ? 10.082 -10.104 -11.354 1.00 94.94 190 ALA A CA 1
ATOM 1529 C C . ALA A 1 190 ? 9.889 -11.040 -10.152 1.00 94.94 190 ALA A C 1
ATOM 1531 O O . ALA A 1 190 ? 10.219 -12.224 -10.206 1.00 94.94 190 ALA A O 1
ATOM 1532 N N . TYR A 1 191 ? 9.347 -10.524 -9.047 1.00 93.19 191 TYR A N 1
ATOM 1533 C CA . TYR A 1 191 ? 8.987 -11.339 -7.890 1.00 93.19 191 TYR A CA 1
ATOM 1534 C C . TYR A 1 191 ? 7.941 -10.651 -7.015 1.00 93.19 191 TYR A C 1
ATOM 1536 O O . TYR A 1 191 ? 7.669 -9.456 -7.147 1.00 93.19 191 TYR A O 1
ATOM 1544 N N . THR A 1 192 ? 7.364 -11.426 -6.102 1.00 95.56 192 THR A N 1
ATOM 1545 C CA . THR A 1 192 ? 6.483 -10.919 -5.046 1.00 95.56 192 THR A CA 1
ATOM 1546 C C . THR A 1 192 ? 6.955 -11.432 -3.693 1.00 95.56 192 THR A C 1
ATOM 1548 O O . THR A 1 192 ? 7.582 -12.491 -3.596 1.00 95.56 192 THR A O 1
ATOM 1551 N N . GLY A 1 193 ? 6.612 -10.712 -2.631 1.00 91.62 193 GLY A N 1
ATOM 1552 C CA . GLY A 1 193 ? 6.775 -11.178 -1.260 1.00 91.62 193 GLY A CA 1
ATOM 1553 C C . GLY A 1 193 ? 6.020 -12.480 -0.987 1.00 91.62 193 GLY A C 1
ATOM 1554 O O . GLY A 1 193 ? 6.519 -13.301 -0.232 1.00 91.62 193 GLY A O 1
ATOM 1555 N N . ASN A 1 194 ? 4.873 -12.725 -1.633 1.00 88.81 194 ASN A N 1
ATOM 1556 C CA . ASN A 1 194 ? 4.056 -13.924 -1.401 1.00 88.81 194 ASN A CA 1
ATOM 1557 C C . ASN A 1 194 ? 4.746 -15.242 -1.783 1.00 88.81 194 ASN A C 1
ATOM 1559 O O . ASN A 1 194 ? 4.520 -16.254 -1.125 1.00 88.81 194 ASN A O 1
ATOM 1563 N N . GLY A 1 195 ? 5.511 -15.255 -2.880 1.00 71.19 195 GLY A N 1
ATOM 1564 C CA . GLY A 1 195 ? 5.914 -16.499 -3.551 1.00 71.19 195 GLY A CA 1
ATOM 1565 C C . GLY A 1 195 ? 7.358 -16.564 -4.049 1.00 71.19 195 GLY A C 1
ATOM 1566 O O . GLY A 1 195 ? 7.721 -17.548 -4.685 1.00 71.19 195 GLY A O 1
ATOM 1567 N N . GLY A 1 196 ? 8.199 -15.564 -3.773 1.00 62.84 196 GLY A N 1
ATOM 1568 C CA . GLY A 1 196 ? 9.527 -15.487 -4.389 1.00 62.84 196 GLY A CA 1
ATOM 1569 C C . GLY A 1 196 ? 9.448 -15.141 -5.883 1.00 62.84 196 GLY A C 1
ATOM 1570 O O . GLY A 1 196 ? 8.493 -14.491 -6.317 1.00 62.84 196 GLY A O 1
ATOM 1571 N N . ALA A 1 197 ? 10.482 -15.505 -6.654 1.00 52.41 197 ALA A N 1
ATOM 1572 C CA . ALA A 1 197 ? 10.591 -15.175 -8.080 1.00 52.41 197 ALA A CA 1
ATOM 1573 C C . ALA A 1 197 ? 9.409 -15.721 -8.895 1.00 52.41 197 ALA A C 1
ATOM 1575 O O . ALA A 1 197 ? 9.043 -16.887 -8.755 1.00 52.41 197 ALA A O 1
ATOM 1576 N N . MET A 1 198 ? 8.834 -14.875 -9.751 1.00 55.41 198 MET A N 1
ATOM 1577 C CA . MET A 1 198 ? 7.800 -15.274 -10.705 1.00 55.41 198 MET A CA 1
ATOM 1578 C C . MET A 1 198 ? 8.523 -15.734 -11.979 1.00 55.41 198 MET A C 1
ATOM 1580 O O . MET A 1 198 ? 9.289 -14.964 -12.553 1.00 55.41 198 MET A O 1
ATOM 1584 N N . SER A 1 199 ? 8.363 -17.008 -12.349 1.00 46.66 199 SER A N 1
ATOM 1585 C CA . SER A 1 199 ? 8.983 -17.619 -13.539 1.00 46.66 199 SER A CA 1
ATOM 1586 C C . SER A 1 199 ? 8.392 -17.103 -14.843 1.00 46.66 199 SER A C 1
ATOM 1588 O O . SER A 1 199 ? 7.140 -17.050 -14.891 1.00 46.66 199 SER A O 1
#

pLDDT: mean 93.87, std 8.08, range [46.66, 98.56]

Secondary structure (DSSP, 8-state):
---SS-SB-TT--B-TTHHHHHHHT-SEEEEEEEETTEEEEEEEE-SSS-EEEEEEEEEEETTSS-B--EEEEEEE-TTEEEEEEEEEHHHHHHH-TTTEEEEEEEEETTEEEEEEEE--S-GGGS-PPPP-EEEEEETTEEEEEESS-EEEEBS-SS--S--S--SEEE-TT--EEEE--SSSPPPPP-EETTTEE--

Foldseek 3Di:
DDDDDDCADPVRFGALVNQVVVLVPDQWAWDFDDDDFKTWIKIGHQDQAKDKFKKWWFKAFQLLPDTDTDMDIDIDGHGDIDGDDMDGNVVVVVVPLQGMWIKMFTDDPNATPYIDIDHPDDLVSHLHDDWDWDWDDDPQKIKIATQGKWFFQAQDNRRPDDWQHGGDIHDHPHIDIGGHGPPDDTTDGQATSRPGGDD